Protein AF-0000000083411842 (afdb_homodimer)

Solvent-accessible surface area (backbone atoms only — not comparable to full-atom values): 15240 Å² total; per-residue (Å²): 131,75,73,74,66,63,64,60,62,64,45,73,63,44,61,71,57,55,54,55,43,43,50,37,46,44,73,66,33,52,61,56,46,26,47,78,61,31,55,51,34,45,40,18,48,71,42,75,39,87,46,86,63,84,83,44,68,36,88,94,26,63,58,61,49,27,32,52,41,52,58,55,24,71,72,24,78,58,62,68,55,11,53,51,47,37,56,56,51,31,55,74,63,71,43,54,66,68,57,36,74,74,35,32,58,48,50,72,39,91,84,40,52,69,69,39,42,54,48,49,51,52,52,53,48,22,51,50,52,25,53,51,55,72,67,56,129,130,76,75,73,63,63,63,59,62,64,46,72,63,42,60,71,55,54,53,54,42,44,50,37,46,43,72,65,32,54,62,59,45,26,47,76,61,31,57,51,35,45,37,18,48,70,42,75,39,85,45,86,64,84,83,43,68,35,88,93,26,63,58,59,51,27,32,50,41,52,58,54,24,70,72,25,79,58,63,69,55,11,52,52,48,37,54,56,49,30,55,74,64,72,44,54,66,69,58,37,74,74,36,33,57,48,52,72,40,91,83,39,52,70,71,39,43,53,48,50,49,52,52,54,47,23,52,50,51,25,52,51,56,74,67,58,130

Organism: NCBI:txid2530390

Secondary structure (DSSP, 8-state):
--SSSSTTTGGGGS-SS-HHHHHHHHHHHBTTTB----HHHHHHHHTT---SSPP-BPTT-HHHHHHHHHHHHTTSSSHHHHHHHHHHHHHHHT--HHHHHHHTTGGGSTT--HHHHHHHHHHHHHHHHHHHHHH--/--SSSSHHHHHTTS-SS-HHHHHHHHHHHBTTTB----HHHHHHHHTT---SSPP-BPTT-HHHHHHHHHHHHTTSSSHHHHHHHHHHHHHHHT--HHHHHHHTTGGGSTT--HHHHHHHHHHHHHHHHHHHHHH--

pLDDT: mean 91.24, std 16.96, range [26.48, 98.88]

Structure (mmCIF, N/CA/C/O backbone):
data_AF-0000000083411842-model_v1
#
loop_
_entity.id
_entity.type
_entity.pdbx_description
1 polymer 'Uncharacterized protein'
#
loop_
_atom_site.group_PDB
_atom_site.id
_atom_site.type_symbol
_atom_site.label_atom_id
_atom_site.label_alt_id
_atom_site.label_comp_id
_atom_site.label_asym_id
_atom_site.label_entity_id
_atom_site.label_seq_id
_atom_site.pdbx_PDB_ins_code
_atom_site.Cartn_x
_atom_site.Cartn_y
_atom_site.Cartn_z
_atom_site.occupancy
_atom_site.B_iso_or_equiv
_atom_site.auth_seq_id
_atom_site.auth_comp_id
_atom_site.auth_asym_id
_atom_site.auth_atom_id
_atom_site.pdbx_PDB_model_num
ATOM 1 N N . MET A 1 1 ? -26.109 -5.078 -24.609 1 27 1 MET A N 1
ATOM 2 C CA . MET A 1 1 ? -24.656 -5.188 -24.734 1 27 1 MET A CA 1
ATOM 3 C C . MET A 1 1 ? -23.953 -3.996 -24.094 1 27 1 MET A C 1
ATOM 5 O O . MET A 1 1 ? -22.719 -3.918 -24.094 1 27 1 MET A O 1
ATOM 9 N N . SER A 1 2 ? -24.625 -2.82 -24.047 1 31.17 2 SER A N 1
ATOM 10 C CA . SER A 1 2 ? -24.219 -1.496 -23.578 1 31.17 2 SER A CA 1
ATOM 11 C C . SER A 1 2 ? -24 -1.482 -22.062 1 31.17 2 SER A C 1
ATOM 13 O O . SER A 1 2 ? -23.578 -0.469 -21.5 1 31.17 2 SER A O 1
ATOM 15 N N . ASP A 1 3 ? -24.75 -2.232 -21.344 1 32.16 3 ASP A N 1
ATOM 16 C CA . ASP A 1 3 ? -24.797 -2.133 -19.891 1 32.16 3 ASP A CA 1
ATOM 17 C C . ASP A 1 3 ? -23.5 -2.615 -19.25 1 32.16 3 ASP A C 1
ATOM 19 O O . ASP A 1 3 ? -23.344 -2.543 -18.031 1 32.16 3 ASP A O 1
ATOM 23 N N . GLY A 1 4 ? -22.719 -3.594 -19.812 1 31.47 4 GLY A N 1
ATOM 24 C CA . GLY A 1 4 ? -21.516 -4.195 -19.25 1 31.47 4 GLY A CA 1
ATOM 25 C C . GLY A 1 4 ? -20.359 -3.213 -19.094 1 31.47 4 GLY A C 1
ATOM 26 O O . GLY A 1 4 ? -19.297 -3.574 -18.609 1 31.47 4 GLY A O 1
ATOM 27 N N . ILE A 1 5 ? -20.156 -2.188 -19.922 1 35.28 5 ILE A N 1
ATOM 28 C CA . ILE A 1 5 ? -19.078 -1.217 -20.062 1 35.28 5 ILE A CA 1
ATOM 29 C C . ILE A 1 5 ? -19.125 -0.224 -18.891 1 35.28 5 ILE A C 1
ATOM 31 O O . ILE A 1 5 ? -18.125 0.441 -18.609 1 35.28 5 ILE A O 1
ATOM 35 N N . LEU A 1 6 ? -20.25 0.167 -18.516 1 35.56 6 LEU A N 1
ATOM 36 C CA . LEU A 1 6 ? -20.406 1.271 -17.578 1 35.56 6 LEU A CA 1
ATOM 37 C C . LEU A 1 6 ? -19.922 0.875 -16.188 1 35.56 6 LEU A C 1
ATOM 39 O O 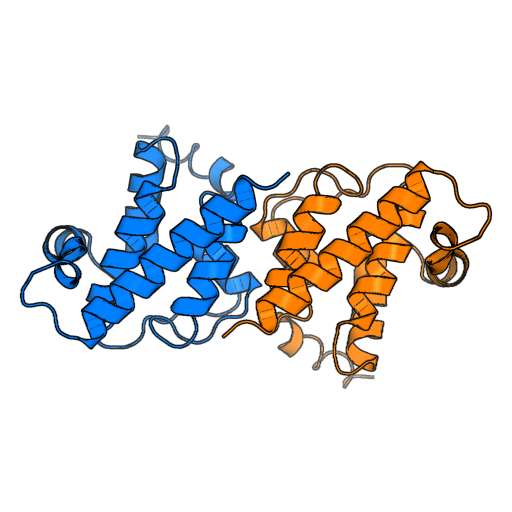. LEU A 1 6 ? -19.828 1.721 -15.297 1 35.56 6 LEU A O 1
ATOM 43 N N . PHE A 1 7 ? -20.125 -0.316 -15.734 1 37.94 7 PHE A N 1
ATOM 44 C CA . PHE A 1 7 ? -19.75 -0.743 -14.391 1 37.94 7 PHE A CA 1
ATOM 45 C C . PHE A 1 7 ? -18.234 -0.743 -14.227 1 37.94 7 PHE A C 1
ATOM 47 O O . PHE A 1 7 ? -17.719 -0.948 -13.125 1 37.94 7 PHE A O 1
ATOM 54 N N . LYS A 1 8 ? -17.453 -0.987 -15.227 1 43 8 LYS A N 1
ATOM 55 C CA . LYS A 1 8 ? -15.992 -1.041 -15.188 1 43 8 LYS A CA 1
ATOM 56 C C . LYS A 1 8 ? -15.406 0.283 -14.703 1 43 8 LYS A C 1
ATOM 58 O O . LYS A 1 8 ? -14.258 0.335 -14.258 1 43 8 LYS A O 1
ATOM 63 N N . ASP A 1 9 ? -16.094 1.372 -15.023 1 47.16 9 ASP A N 1
ATOM 64 C CA . ASP A 1 9 ? -15.562 2.721 -14.867 1 47.16 9 ASP A CA 1
ATOM 65 C C . ASP A 1 9 ? -15.539 3.139 -13.398 1 47.16 9 ASP A C 1
ATOM 67 O O . ASP A 1 9 ? -14.648 3.873 -12.969 1 47.16 9 ASP A O 1
ATOM 71 N N . THR A 1 10 ? -16.516 2.738 -12.711 1 46.5 10 THR A N 1
ATOM 72 C CA . THR A 1 10 ? -16.578 3.141 -11.312 1 46.5 10 THR A CA 1
ATOM 73 C C . THR A 1 10 ? -15.562 2.371 -10.484 1 46.5 10 THR A C 1
ATOM 75 O O . THR A 1 10 ? -15.227 2.777 -9.367 1 46.5 10 THR A O 1
ATOM 78 N N . SER A 1 11 ? -15.117 1.27 -11.141 1 55.84 11 SER A N 1
ATOM 79 C CA . SER A 1 11 ? -14.219 0.321 -10.492 1 55.84 11 SER A CA 1
ATOM 80 C C . SER A 1 11 ? -12.828 0.915 -10.32 1 55.84 11 SER A C 1
ATOM 82 O O . SER A 1 11 ? -12.109 0.564 -9.375 1 55.84 11 SER A O 1
ATOM 84 N N . ALA A 1 12 ? -12.57 1.893 -11.133 1 63.72 12 ALA A N 1
ATOM 85 C CA . ALA A 1 12 ? -11.227 2.457 -11.062 1 63.72 12 ALA A CA 1
ATOM 86 C C . ALA A 1 12 ? -11.023 3.244 -9.773 1 63.72 12 ALA A C 1
ATOM 88 O O . ALA A 1 12 ? -9.898 3.396 -9.305 1 63.72 12 ALA A O 1
ATOM 89 N N . TRP A 1 13 ? -12.117 3.504 -9.18 1 76.5 13 TRP A N 1
ATOM 90 C CA . TRP A 1 13 ? -12.055 4.406 -8.031 1 76.5 13 TRP A CA 1
ATOM 91 C C . TRP A 1 13 ? -11.945 3.621 -6.727 1 76.5 13 TRP A C 1
ATOM 93 O O . TRP A 1 13 ? -11.492 4.152 -5.711 1 76.5 13 TRP A O 1
ATOM 103 N N . MET A 1 14 ? -12.281 2.4 -6.863 1 88.69 14 MET A N 1
ATOM 104 C CA . MET A 1 14 ? -12.258 1.592 -5.648 1 88.69 14 MET A CA 1
ATOM 105 C C . MET A 1 14 ? -11.227 0.474 -5.758 1 88.69 14 MET A C 1
ATOM 107 O O . MET A 1 14 ? -10.938 0 -6.859 1 88.69 14 MET A O 1
ATOM 111 N N . ASP A 1 15 ? -10.719 0.243 -4.688 1 95.75 15 ASP A N 1
ATOM 112 C CA . ASP A 1 15 ? -9.805 -0.898 -4.648 1 95.75 15 ASP A CA 1
ATOM 113 C C . ASP A 1 15 ? -10.57 -2.197 -4.391 1 95.75 15 ASP A C 1
ATOM 115 O O . ASP A 1 15 ? -11.5 -2.227 -3.588 1 95.75 15 ASP A O 1
ATOM 119 N N . THR A 1 16 ? -10.141 -3.207 -5.086 1 97.06 16 THR A N 1
ATOM 120 C CA . THR A 1 16 ? -10.703 -4.535 -4.855 1 97.06 16 THR A CA 1
ATOM 121 C C . THR A 1 16 ? -9.922 -5.27 -3.771 1 97.06 16 THR A C 1
ATOM 123 O O . THR A 1 16 ? -10.516 -5.977 -2.947 1 97.06 16 THR A O 1
ATOM 126 N N . VAL A 1 17 ? -8.656 -5.094 -3.779 1 98.06 17 VAL A N 1
ATOM 127 C CA . VAL A 1 17 ? -7.766 -5.73 -2.811 1 98.06 17 VAL A CA 1
ATOM 128 C C . VAL A 1 17 ? -7.262 -4.691 -1.814 1 98.06 17 VAL A C 1
ATOM 130 O O . VAL A 1 17 ? -6.703 -3.664 -2.209 1 98.06 17 VAL A O 1
ATOM 133 N N . ASP A 1 18 ? -7.48 -4.969 -0.601 1 95.88 18 ASP A N 1
ATOM 134 C CA . ASP A 1 18 ? -7.156 -3.934 0.377 1 95.88 18 ASP A CA 1
ATOM 135 C C . ASP A 1 18 ? -5.645 -3.785 0.538 1 95.88 18 ASP A C 1
ATOM 137 O O . ASP A 1 18 ? -4.879 -4.645 0.095 1 95.88 18 ASP A O 1
ATOM 141 N N . LEU A 1 19 ? -5.25 -2.771 1.14 1 97.31 19 LEU A N 1
ATOM 142 C CA . LEU A 1 19 ? -3.859 -2.336 1.171 1 97.31 19 LEU A CA 1
ATOM 143 C C . LEU A 1 19 ? -3.012 -3.285 2.01 1 97.31 19 LEU A C 1
ATOM 145 O O . LEU A 1 19 ? -1.862 -3.568 1.663 1 97.31 19 LEU A O 1
ATOM 149 N N . ALA A 1 20 ? -3.564 -3.777 3.141 1 97.75 20 ALA A N 1
ATOM 150 C CA . ALA A 1 20 ? -2.812 -4.711 3.977 1 97.75 20 ALA A CA 1
ATOM 151 C C . ALA A 1 20 ? -2.473 -5.984 3.207 1 97.75 20 ALA A C 1
ATOM 153 O O . ALA A 1 20 ? -1.339 -6.465 3.26 1 97.75 20 ALA A O 1
ATOM 154 N N . LEU A 1 21 ? -3.486 -6.5 2.537 1 98.5 21 LEU A N 1
ATOM 155 C CA . LEU A 1 21 ? -3.248 -7.703 1.749 1 98.5 21 LEU A CA 1
ATOM 156 C C . LEU A 1 21 ? -2.213 -7.445 0.66 1 98.5 21 LEU A C 1
ATOM 158 O O . LEU A 1 21 ? -1.325 -8.266 0.431 1 98.5 21 LEU A O 1
ATOM 162 N N . CYS A 1 22 ? -2.309 -6.297 -0.042 1 98.69 22 CYS A N 1
ATOM 163 C CA . CYS A 1 22 ? -1.312 -5.934 -1.043 1 98.69 22 CYS A CA 1
ATOM 164 C C . CYS A 1 22 ? 0.087 -5.918 -0.439 1 98.69 22 CYS A C 1
ATOM 166 O O . CYS A 1 22 ? 1.04 -6.398 -1.057 1 98.69 22 CYS A O 1
ATOM 168 N N . LEU A 1 23 ? 0.222 -5.395 0.724 1 98.44 23 LEU A N 1
ATOM 169 C CA . LEU A 1 23 ? 1.517 -5.297 1.39 1 98.44 23 LEU A CA 1
ATOM 170 C C . LEU A 1 23 ? 2.113 -6.68 1.621 1 98.44 23 LEU A C 1
ATOM 172 O O . LEU A 1 23 ? 3.273 -6.926 1.28 1 98.44 23 LEU A O 1
ATOM 176 N N . PHE A 1 24 ? 1.336 -7.551 2.117 1 98.44 24 PHE A N 1
ATOM 177 C CA . PHE A 1 24 ? 1.892 -8.844 2.504 1 98.44 24 PHE A CA 1
ATOM 178 C C . PHE A 1 24 ? 2.107 -9.727 1.282 1 98.44 24 PHE A C 1
ATOM 180 O O . PHE A 1 24 ? 3.033 -10.539 1.256 1 98.44 24 PHE A O 1
ATOM 187 N N . ILE A 1 25 ? 1.259 -9.602 0.239 1 98.81 25 ILE A N 1
ATOM 188 C CA . ILE A 1 25 ? 1.509 -10.328 -1.002 1 98.81 25 ILE A CA 1
ATOM 189 C C . ILE A 1 25 ? 2.752 -9.758 -1.688 1 98.81 25 ILE A C 1
ATOM 191 O O . ILE A 1 25 ? 3.52 -10.508 -2.301 1 98.81 25 ILE A O 1
ATOM 195 N N . TYR A 1 26 ? 2.924 -8.438 -1.579 1 98.5 26 TYR A N 1
ATOM 196 C CA . TYR A 1 26 ? 4.117 -7.773 -2.094 1 98.5 26 TYR A CA 1
ATOM 197 C C . TYR A 1 26 ? 5.379 -8.391 -1.51 1 98.5 26 TYR A C 1
ATOM 199 O O . TYR A 1 26 ? 6.348 -8.641 -2.232 1 98.5 26 TYR A O 1
ATOM 207 N N . GLU A 1 27 ? 5.395 -8.703 -0.281 1 97.5 27 GLU A N 1
ATOM 208 C CA . GLU A 1 27 ? 6.555 -9.258 0.417 1 97.5 27 GLU A CA 1
ATOM 209 C C . GLU A 1 27 ? 6.891 -10.656 -0.096 1 97.5 27 GLU A C 1
ATOM 211 O O . GLU A 1 27 ? 8.055 -11.055 -0.117 1 97.5 27 GLU A O 1
ATOM 216 N N . VAL A 1 28 ? 5.863 -11.328 -0.525 1 98.44 28 VAL A N 1
ATOM 217 C CA . VAL A 1 28 ? 6.062 -12.703 -0.962 1 98.44 28 VAL A CA 1
ATOM 218 C C . VAL A 1 28 ? 6.406 -12.727 -2.449 1 98.44 28 VAL A C 1
ATOM 220 O O . VAL A 1 28 ? 7.297 -13.469 -2.875 1 98.44 28 VAL A O 1
ATOM 223 N N . CYS A 1 29 ? 5.77 -11.914 -3.236 1 98.69 29 CYS A N 1
ATOM 224 C CA . CYS A 1 29 ? 5.711 -12.172 -4.672 1 98.69 29 CYS A CA 1
ATOM 225 C C . CYS A 1 29 ? 6.617 -11.211 -5.43 1 98.69 29 CYS A C 1
ATOM 227 O O . CYS A 1 29 ? 6.984 -11.469 -6.578 1 98.69 29 CYS A O 1
ATOM 229 N N . ASN A 1 30 ? 6.898 -9.984 -4.875 1 97.69 30 ASN A N 1
ATOM 230 C CA . ASN A 1 30 ? 7.727 -9.008 -5.578 1 97.69 30 ASN A CA 1
ATOM 231 C C . ASN A 1 30 ? 9.156 -9.508 -5.758 1 97.69 30 ASN A C 1
ATOM 233 O O . ASN A 1 30 ? 9.773 -9.984 -4.805 1 97.69 30 ASN A O 1
ATOM 237 N N . ASP A 1 31 ? 9.656 -9.438 -7.004 1 96.5 31 ASP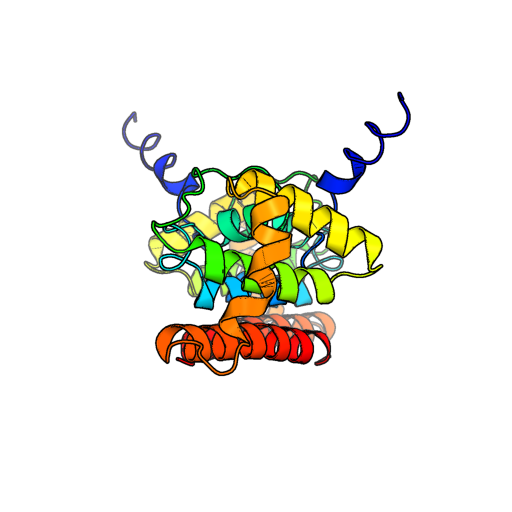 A N 1
ATOM 238 C CA . ASP A 1 31 ? 10.992 -9.883 -7.398 1 96.5 31 ASP A CA 1
ATOM 239 C C . ASP A 1 31 ? 11.102 -11.406 -7.34 1 96.5 31 ASP A C 1
ATOM 241 O O . ASP A 1 31 ? 12.203 -11.953 -7.285 1 96.5 31 ASP A O 1
ATOM 245 N N . CYS A 1 32 ? 10.016 -12.219 -7.195 1 98.06 32 CYS A N 1
ATOM 246 C CA . CYS A 1 32 ? 9.977 -13.672 -7.215 1 98.06 32 CYS A CA 1
ATOM 247 C C . CYS A 1 32 ? 9.039 -14.18 -8.305 1 98.06 32 CYS A C 1
ATOM 249 O O . CYS A 1 32 ? 9.477 -14.492 -9.414 1 98.06 32 CYS A O 1
ATOM 251 N N . GLN A 1 33 ? 7.762 -14.031 -8.102 1 98.69 33 GLN A N 1
ATOM 252 C CA . GLN A 1 33 ? 6.809 -14.398 -9.141 1 98.69 33 GLN A CA 1
ATOM 253 C C . GLN A 1 33 ? 6.695 -13.305 -10.195 1 98.69 33 GLN A C 1
ATOM 255 O O . GLN A 1 33 ? 6.449 -13.594 -11.367 1 98.69 33 GLN A O 1
ATOM 260 N N . PHE A 1 34 ? 6.918 -12.117 -9.758 1 98.56 34 PHE A N 1
ATOM 261 C CA . PHE A 1 34 ? 6.902 -10.953 -10.633 1 98.56 34 PHE A CA 1
ATOM 262 C C . PHE A 1 34 ? 8.258 -10.266 -10.648 1 98.56 34 PHE A C 1
ATOM 264 O O . PHE A 1 34 ? 9.039 -10.398 -9.703 1 98.56 34 PHE A O 1
ATOM 271 N N . GLY A 1 35 ? 8.547 -9.594 -11.789 1 97.44 35 GLY A N 1
ATOM 272 C CA . GLY A 1 35 ? 9.68 -8.68 -11.734 1 97.44 35 GLY A CA 1
ATOM 273 C C . GLY A 1 35 ? 9.539 -7.621 -10.664 1 97.44 35 GLY A C 1
ATOM 274 O O . GLY A 1 35 ? 8.461 -7.457 -10.078 1 97.44 35 GLY A O 1
ATOM 275 N N . HIS A 1 36 ? 10.617 -6.953 -10.422 1 95.5 36 HIS A N 1
ATOM 276 C CA . HIS A 1 36 ? 10.602 -5.938 -9.367 1 95.5 36 HIS A CA 1
ATOM 277 C C . HIS A 1 36 ? 9.656 -4.797 -9.727 1 95.5 36 HIS A C 1
ATOM 279 O O . HIS A 1 36 ? 9.742 -4.223 -10.812 1 95.5 36 HIS A O 1
ATOM 285 N N . LEU A 1 37 ? 8.766 -4.453 -8.852 1 96.38 37 LEU A N 1
ATOM 286 C CA . LEU A 1 37 ? 7.879 -3.299 -8.898 1 96.38 37 LEU A CA 1
ATOM 287 C C . LEU A 1 37 ? 8.023 -2.447 -7.641 1 96.38 37 LEU A C 1
ATOM 289 O O . LEU A 1 37 ? 8.297 -2.973 -6.562 1 96.38 37 LEU A O 1
ATOM 293 N N . SER A 1 38 ? 7.859 -1.187 -7.789 1 96.31 38 SER A N 1
ATOM 294 C CA . SER A 1 38 ? 7.68 -0.374 -6.59 1 96.31 38 SER A CA 1
ATOM 295 C C . SER A 1 38 ? 6.414 -0.771 -5.836 1 96.31 38 SER A C 1
ATOM 297 O O . SER A 1 38 ? 5.504 -1.373 -6.414 1 96.31 38 SER A O 1
ATOM 299 N N . GLY A 1 39 ? 6.348 -0.455 -4.566 1 97.31 39 GLY A N 1
ATOM 300 C CA . GLY A 1 39 ? 5.152 -0.728 -3.781 1 97.31 39 GLY A CA 1
ATOM 301 C C . GLY A 1 39 ? 3.891 -0.155 -4.398 1 97.31 39 GLY A C 1
ATOM 302 O O . GLY A 1 39 ? 2.869 -0.838 -4.484 1 97.31 39 GLY A O 1
ATOM 303 N N . SER A 1 40 ? 3.992 1.09 -4.883 1 97.38 40 SER A N 1
ATOM 304 C CA . SER A 1 40 ? 2.844 1.753 -5.492 1 97.38 40 SER A CA 1
ATOM 305 C C . SER A 1 40 ? 2.396 1.033 -6.758 1 97.38 40 SER A C 1
ATOM 307 O O . SER A 1 40 ? 1.2 0.81 -6.961 1 97.38 40 SER A O 1
ATOM 309 N N . ASP A 1 41 ? 3.34 0.634 -7.59 1 96.81 41 ASP A N 1
ATOM 310 C CA . ASP A 1 41 ? 2.998 -0.091 -8.805 1 96.81 41 ASP A CA 1
ATOM 311 C C . ASP A 1 41 ? 2.377 -1.448 -8.484 1 96.81 41 ASP A C 1
ATOM 313 O O . ASP A 1 41 ? 1.461 -1.897 -9.18 1 96.81 41 ASP A O 1
ATOM 317 N N . PHE A 1 42 ? 2.92 -2.047 -7.457 1 98.12 42 PHE A N 1
ATOM 318 C CA . PHE A 1 42 ? 2.385 -3.359 -7.113 1 98.12 42 PHE A CA 1
ATOM 319 C C . PHE A 1 42 ? 0.942 -3.246 -6.637 1 98.12 42 PHE A C 1
ATOM 321 O O . PHE A 1 42 ? 0.098 -4.07 -6.996 1 98.12 42 PHE A O 1
ATOM 328 N N . VAL A 1 43 ? 0.706 -2.248 -5.789 1 98.38 43 VAL A N 1
ATOM 329 C CA . VAL A 1 43 ? -0.653 -2.035 -5.301 1 98.38 43 VAL A CA 1
ATOM 330 C C . VAL A 1 43 ? -1.579 -1.715 -6.473 1 98.38 43 VAL A C 1
ATOM 332 O O . VAL A 1 43 ? -2.705 -2.213 -6.535 1 98.38 43 VAL A O 1
ATOM 335 N N . ASN A 1 44 ? -1.133 -0.86 -7.367 1 96.88 44 ASN A N 1
ATOM 336 C CA . ASN A 1 44 ? -1.903 -0.585 -8.578 1 96.88 44 ASN A CA 1
ATOM 337 C C . ASN A 1 44 ? -2.15 -1.855 -9.383 1 96.88 44 ASN A C 1
ATOM 339 O O . ASN A 1 44 ? -3.27 -2.1 -9.836 1 96.88 44 ASN A O 1
ATOM 343 N N . PHE A 1 45 ? -1.13 -2.676 -9.531 1 97.75 45 PHE A N 1
ATOM 344 C CA . PHE A 1 45 ? -1.21 -3.941 -10.25 1 97.75 45 PHE A CA 1
ATOM 345 C C . PHE A 1 45 ? -2.246 -4.859 -9.617 1 97.75 45 PHE A C 1
ATOM 347 O O . PHE A 1 45 ? -3.115 -5.395 -10.312 1 97.75 45 PHE A O 1
ATOM 354 N N . MET A 1 46 ? -2.176 -4.98 -8.297 1 98.38 46 MET A N 1
ATOM 355 C CA . MET A 1 46 ? -3.098 -5.84 -7.562 1 98.38 46 MET A CA 1
ATOM 356 C C . MET A 1 46 ? -4.535 -5.348 -7.707 1 98.38 46 MET A C 1
ATOM 358 O O . MET A 1 46 ? -5.477 -6.137 -7.609 1 98.38 46 MET A O 1
ATOM 362 N N . ASN A 1 47 ? -4.637 -4.074 -7.992 1 97.81 47 ASN A N 1
ATOM 363 C CA . ASN A 1 47 ? -5.977 -3.504 -8.078 1 97.81 47 ASN A CA 1
ATOM 364 C C . ASN A 1 47 ? -6.348 -3.164 -9.523 1 97.81 47 ASN A C 1
ATOM 366 O O . ASN A 1 47 ? -7.223 -2.332 -9.758 1 97.81 47 ASN A O 1
ATOM 370 N N . LEU A 1 48 ? -5.621 -3.729 -10.398 1 96.75 48 LEU A N 1
ATOM 371 C CA . LEU A 1 48 ? -5.926 -3.689 -11.82 1 96.75 48 LEU A CA 1
ATOM 372 C C . LEU A 1 48 ? -5.914 -2.256 -12.344 1 96.75 48 LEU A C 1
ATOM 374 O O . LEU A 1 48 ? -6.742 -1.887 -13.18 1 96.75 48 LEU A O 1
ATOM 378 N N . LYS A 1 49 ? -5.07 -1.475 -11.773 1 94.94 49 LYS A N 1
ATOM 379 C CA . LYS A 1 49 ? -4.867 -0.091 -12.203 1 94.94 49 LYS A CA 1
ATOM 380 C C . LYS A 1 49 ? -3.568 0.059 -12.984 1 94.94 49 LYS A C 1
ATOM 382 O O . LYS A 1 49 ? -2.717 -0.833 -12.969 1 94.94 49 LYS A O 1
ATOM 387 N N . PRO A 1 50 ? -3.447 1.144 -13.711 1 93.19 50 PRO A N 1
ATOM 388 C CA . PRO A 1 50 ? -2.215 1.332 -14.477 1 93.19 50 PRO A CA 1
ATOM 389 C C . PRO A 1 50 ? -0.974 1.423 -13.594 1 93.19 50 PRO A C 1
ATOM 391 O O . PRO A 1 50 ? -1.03 1.997 -12.5 1 93.19 50 PRO A O 1
ATOM 394 N N . THR A 1 51 ? 0.039 0.793 -14.07 1 94.12 51 THR A N 1
ATOM 395 C CA . THR A 1 51 ? 1.339 0.862 -13.414 1 94.12 51 THR A CA 1
ATOM 396 C C . THR A 1 51 ? 2.316 1.697 -14.234 1 94.12 51 THR A C 1
ATOM 398 O O . THR A 1 51 ? 2.156 1.834 -15.453 1 94.12 51 THR A O 1
ATOM 401 N N . VAL A 1 52 ? 3.217 2.279 -13.555 1 90 52 VAL A N 1
ATOM 402 C CA . VAL A 1 52 ? 4.27 3.025 -14.242 1 90 52 VAL A CA 1
ATOM 403 C C . VAL A 1 52 ? 5.199 2.057 -14.969 1 90 52 VAL A C 1
ATOM 405 O O . VAL A 1 52 ? 5.484 2.229 -16.156 1 90 52 VAL A O 1
ATOM 408 N N . GLN A 1 53 ? 5.664 1.094 -14.273 1 89.94 53 GLN A N 1
ATOM 409 C CA . GLN A 1 53 ? 6.496 0.054 -14.867 1 89.94 53 GLN A CA 1
ATOM 410 C C . GLN A 1 53 ? 5.648 -1.107 -15.375 1 89.94 53 GLN A C 1
ATOM 412 O O . GLN A 1 53 ? 4.672 -1.497 -14.734 1 89.94 53 GLN A O 1
ATOM 417 N N . PRO A 1 54 ? 6.074 -1.598 -16.516 1 92.06 54 PRO A N 1
ATOM 418 C CA . PRO A 1 54 ? 5.379 -2.807 -16.953 1 92.06 54 PRO A CA 1
ATOM 419 C C . PRO A 1 54 ? 5.566 -3.982 -16 1 92.06 54 PRO A C 1
ATOM 421 O O . PRO A 1 54 ? 6.652 -4.16 -15.445 1 92.06 54 PRO A O 1
ATOM 424 N N . VAL A 1 55 ? 4.551 -4.715 -15.891 1 95.75 55 VAL A N 1
ATOM 425 C CA . VAL A 1 55 ? 4.613 -5.883 -15.016 1 95.75 55 VAL A CA 1
ATOM 426 C C . VAL A 1 55 ? 5.098 -7.094 -15.805 1 95.75 55 VAL A C 1
ATOM 428 O O . VAL A 1 55 ? 4.598 -7.371 -16.906 1 95.75 55 VAL A O 1
ATOM 431 N N . THR A 1 56 ? 6.09 -7.715 -15.312 1 97.31 56 THR A N 1
ATOM 432 C CA . THR A 1 56 ? 6.613 -8.922 -15.938 1 97.31 56 THR A CA 1
ATOM 433 C C . THR A 1 56 ? 6.387 -10.133 -15.031 1 97.31 56 THR A C 1
ATOM 435 O O . THR A 1 56 ? 6.703 -10.102 -13.844 1 97.31 56 THR A O 1
ATOM 438 N N . VAL A 1 57 ? 5.816 -11.148 -15.609 1 98.19 57 VAL A N 1
ATOM 439 C CA . VAL A 1 57 ? 5.707 -12.438 -14.938 1 98.19 57 VAL A CA 1
ATOM 440 C C . VAL A 1 57 ? 6.984 -13.25 -15.148 1 98.19 57 VAL A C 1
ATOM 442 O O . VAL A 1 57 ? 7.43 -13.43 -16.281 1 98.19 57 VAL A O 1
ATOM 445 N N . ARG A 1 58 ? 7.57 -13.68 -14.102 1 98.25 58 ARG A N 1
ATOM 446 C CA . ARG A 1 58 ? 8.82 -14.43 -14.227 1 98.25 58 ARG A CA 1
ATOM 447 C C . ARG A 1 58 ? 8.57 -15.812 -14.82 1 98.25 58 ARG A C 1
ATOM 449 O O . ARG A 1 58 ? 7.5 -16.391 -14.633 1 98.25 58 ARG A O 1
ATOM 456 N N . PRO A 1 59 ? 9.609 -16.328 -15.531 1 97.38 59 PRO A N 1
ATOM 457 C CA . PRO A 1 59 ? 9.445 -17.656 -16.156 1 97.38 59 PRO A CA 1
ATOM 458 C C . PRO A 1 59 ? 9.125 -18.75 -15.133 1 97.38 59 PRO A C 1
ATOM 460 O O . PRO A 1 59 ? 9.672 -18.75 -14.031 1 97.38 59 PRO A O 1
ATOM 463 N N . LYS A 1 60 ? 8.156 -19.641 -15.516 1 96.56 60 LYS A N 1
ATOM 464 C CA . LYS A 1 60 ? 7.816 -20.844 -14.766 1 96.56 60 LYS A CA 1
ATOM 465 C C . LYS A 1 60 ? 7.102 -20.516 -13.461 1 96.56 60 LYS A C 1
ATOM 467 O O . LYS A 1 60 ? 7.156 -21.281 -12.5 1 96.56 60 LYS A O 1
ATOM 472 N N . GLU A 1 61 ? 6.508 -19.344 -13.438 1 98.31 61 GLU A N 1
ATOM 473 C CA . GLU A 1 61 ? 5.867 -18.938 -12.195 1 98.31 61 GLU A CA 1
ATOM 474 C C . GLU A 1 61 ? 4.348 -18.953 -12.32 1 98.31 61 GLU A C 1
ATOM 476 O O . GLU A 1 61 ? 3.635 -18.578 -11.391 1 98.31 61 GLU A O 1
ATOM 481 N N . ASN A 1 62 ? 3.832 -19.391 -13.406 1 98.12 62 ASN A N 1
ATOM 482 C CA . ASN A 1 62 ? 2.395 -19.375 -13.656 1 98.12 62 ASN A CA 1
ATOM 483 C C . ASN A 1 62 ? 1.626 -20.156 -12.602 1 98.12 62 ASN A C 1
ATOM 485 O O . ASN A 1 62 ? 0.589 -19.703 -12.117 1 98.12 62 ASN A O 1
ATOM 489 N N . LEU A 1 63 ? 2.15 -21.281 -12.258 1 98 63 LEU A N 1
ATOM 490 C CA . LEU A 1 63 ? 1.487 -22.141 -11.289 1 98 63 LEU A CA 1
ATOM 491 C C . LEU A 1 63 ? 1.317 -21.438 -9.953 1 98 63 LEU A C 1
ATOM 493 O O . LEU A 1 63 ? 0.229 -21.453 -9.367 1 98 63 LEU A O 1
ATOM 497 N N . ARG A 1 64 ? 2.352 -20.844 -9.484 1 98.56 64 ARG A N 1
ATOM 498 C CA . ARG A 1 64 ? 2.324 -20.156 -8.195 1 98.56 64 ARG A CA 1
ATOM 499 C C . ARG A 1 64 ? 1.43 -18.922 -8.258 1 98.56 64 ARG A C 1
ATOM 501 O O . ARG A 1 64 ? 0.68 -18.641 -7.32 1 98.56 64 ARG A O 1
ATOM 508 N N . ILE A 1 65 ? 1.472 -18.266 -9.359 1 98.81 65 ILE A N 1
ATOM 509 C CA . ILE A 1 65 ? 0.607 -17.109 -9.539 1 98.81 65 ILE A CA 1
ATOM 510 C C . ILE A 1 65 ? -0.856 -17.547 -9.508 1 98.81 65 ILE A C 1
ATOM 512 O O . ILE A 1 65 ? -1.704 -16.844 -8.938 1 98.81 65 ILE A O 1
ATOM 516 N N . CYS A 1 66 ? -1.131 -18.703 -10.047 1 98.75 66 CYS A N 1
ATOM 517 C CA . CYS A 1 66 ? -2.496 -19.203 -10.008 1 98.75 66 CYS A CA 1
ATOM 518 C C . CYS A 1 66 ? -2.973 -19.391 -8.578 1 98.75 66 CYS A C 1
ATOM 520 O O . CYS A 1 66 ? -4.094 -19.016 -8.234 1 98.75 66 CYS A O 1
ATOM 522 N N . TYR A 1 67 ? -2.137 -19.922 -7.773 1 98.81 67 TYR A N 1
ATOM 523 C CA . TYR A 1 67 ? -2.541 -20.125 -6.387 1 98.81 67 TYR A CA 1
ATOM 524 C C . TYR A 1 67 ? -2.723 -18.781 -5.672 1 98.81 67 TYR A C 1
ATOM 526 O O . TYR A 1 67 ? -3.666 -18.609 -4.898 1 98.81 67 TYR A O 1
ATOM 534 N N . MET A 1 68 ? -1.781 -17.891 -5.871 1 98.88 68 MET A N 1
ATOM 535 C CA . MET A 1 68 ? -1.909 -16.562 -5.285 1 98.88 68 MET A CA 1
ATOM 536 C C . MET A 1 68 ? -3.225 -15.914 -5.691 1 98.88 68 MET A C 1
ATOM 538 O O . MET A 1 68 ? -3.932 -15.352 -4.855 1 98.88 68 MET A O 1
ATOM 542 N N . VAL A 1 69 ? -3.57 -15.992 -6.949 1 98.88 69 VAL A N 1
ATOM 543 C CA . VAL A 1 69 ? -4.797 -15.406 -7.484 1 98.88 69 VAL A CA 1
ATOM 544 C C . VAL A 1 69 ? -6.012 -16.062 -6.832 1 98.88 69 VAL A C 1
ATOM 546 O O . VAL A 1 69 ? -6.941 -15.383 -6.402 1 98.88 69 VAL A O 1
ATOM 549 N N . LEU A 1 70 ? -5.973 -17.391 -6.766 1 98.81 70 LEU A N 1
ATOM 550 C CA . LEU A 1 70 ? -7.051 -18.109 -6.098 1 98.81 70 LEU A CA 1
ATOM 551 C C . LEU A 1 70 ? -7.223 -17.625 -4.664 1 98.81 70 LEU A C 1
ATOM 553 O O . LEU A 1 70 ? -8.328 -17.281 -4.246 1 98.81 70 LEU A O 1
ATOM 557 N N . SER A 1 71 ? -6.176 -17.594 -3.959 1 98.75 71 SER A N 1
ATOM 558 C CA . SER A 1 71 ? -6.203 -17.266 -2.537 1 98.75 71 SER A CA 1
ATOM 559 C C . SER A 1 71 ? -6.68 -15.828 -2.312 1 98.75 71 SER A C 1
ATOM 561 O O . SER A 1 71 ? -7.52 -15.578 -1.446 1 98.75 71 SER A O 1
ATOM 563 N N . VAL A 1 72 ? -6.16 -14.875 -3.055 1 98.81 72 VAL A N 1
ATOM 564 C CA . VAL A 1 72 ? -6.547 -13.477 -2.926 1 98.81 72 VAL A CA 1
ATOM 565 C C . VAL A 1 72 ? -8.016 -13.305 -3.312 1 98.81 72 VAL A C 1
ATOM 567 O O . VAL A 1 72 ? -8.766 -12.602 -2.631 1 98.81 72 VAL A O 1
ATOM 570 N N . SER A 1 73 ? -8.422 -13.938 -4.418 1 98.62 73 SER A N 1
ATOM 571 C CA . SER A 1 73 ? -9.789 -13.805 -4.891 1 98.62 73 SER A CA 1
ATOM 572 C C . SER A 1 73 ? -10.789 -14.234 -3.822 1 98.62 73 SER A C 1
ATOM 574 O O . SER A 1 73 ? -11.891 -13.68 -3.732 1 98.62 73 SER A O 1
ATOM 576 N N . GLN A 1 74 ? -10.414 -15.156 -3.016 1 98.31 74 GLN A N 1
ATOM 577 C CA . GLN A 1 74 ? -11.305 -15.695 -1.99 1 98.31 74 GLN A CA 1
ATOM 578 C C . GLN A 1 74 ? -11.461 -14.719 -0.829 1 98.31 74 GLN A C 1
ATOM 580 O O . GLN A 1 74 ? -12.375 -14.867 -0.012 1 98.31 74 GLN A O 1
ATOM 585 N N . THR A 1 75 ? -10.578 -13.75 -0.717 1 98.19 75 THR A N 1
ATOM 586 C CA . THR A 1 75 ? -10.68 -12.758 0.35 1 98.19 75 THR A CA 1
ATOM 587 C C . THR A 1 75 ? -11.586 -11.609 -0.065 1 98.19 75 THR A C 1
ATOM 589 O O . THR A 1 75 ? -12 -10.797 0.771 1 98.19 75 THR A O 1
ATOM 592 N N . VAL A 1 76 ? -11.891 -11.438 -1.308 1 97.31 76 VAL A N 1
ATOM 593 C CA . VAL A 1 76 ? -12.656 -10.328 -1.857 1 97.31 76 VAL A CA 1
ATOM 594 C C . VAL A 1 76 ? -14.156 -10.625 -1.753 1 97.31 76 VAL A C 1
ATOM 596 O O . VAL A 1 76 ? -14.602 -11.719 -2.115 1 97.31 76 VAL A O 1
ATOM 599 N N . LYS A 1 77 ? -14.836 -9.648 -1.17 1 95.31 77 LYS A N 1
ATOM 600 C CA . LYS A 1 77 ? -16.297 -9.766 -1.086 1 95.31 77 LYS A CA 1
ATOM 601 C C . LYS A 1 77 ? -16.984 -8.672 -1.903 1 95.31 77 LYS A C 1
ATOM 603 O O . LYS A 1 77 ? -16.5 -7.535 -1.948 1 95.31 77 LYS A O 1
ATOM 608 N N . PRO A 1 78 ? -18.156 -8.984 -2.482 1 96.38 78 PRO A N 1
ATOM 609 C CA . PRO A 1 78 ? -18.781 -10.312 -2.533 1 96.38 78 PRO A CA 1
ATOM 610 C C . PRO A 1 78 ? -18 -11.289 -3.412 1 96.38 78 PRO A C 1
ATOM 612 O O . PRO A 1 78 ? -17.125 -10.883 -4.18 1 96.38 78 PRO A O 1
ATOM 615 N N . ARG A 1 79 ? -18.266 -12.523 -3.379 1 96.44 79 ARG A N 1
ATOM 616 C CA . ARG A 1 79 ? -17.547 -13.602 -4.047 1 96.44 79 ARG A CA 1
ATOM 617 C C . ARG A 1 79 ? -17.453 -13.344 -5.551 1 96.44 79 ARG A C 1
ATOM 619 O O . ARG A 1 79 ? -16.422 -13.625 -6.168 1 96.44 79 ARG A O 1
ATOM 626 N N . GLU A 1 80 ? -18.469 -12.828 -6.145 1 96.75 80 GLU A N 1
ATOM 627 C CA . GLU A 1 80 ? -18.516 -12.555 -7.57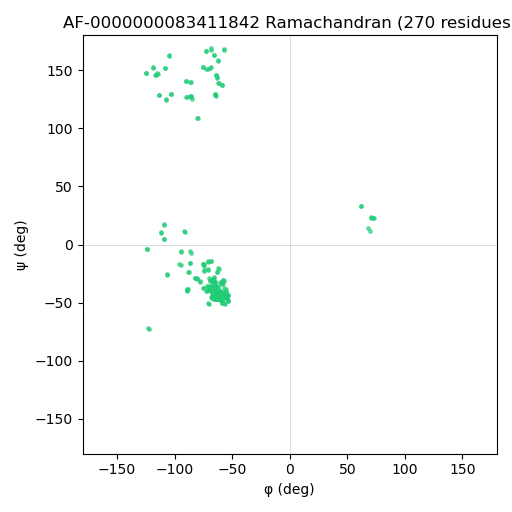8 1 96.75 80 GLU A CA 1
ATOM 628 C C . GLU A 1 80 ? -17.453 -11.523 -7.973 1 96.75 80 GLU A C 1
ATOM 630 O O . GLU A 1 80 ? -16.859 -11.625 -9.047 1 96.75 80 GLU A O 1
ATOM 635 N N . ARG A 1 81 ? -17.25 -10.602 -7.121 1 96.69 81 ARG A N 1
ATOM 636 C CA . ARG A 1 81 ? -16.234 -9.586 -7.371 1 96.69 81 ARG A CA 1
ATOM 637 C C . ARG A 1 81 ? -14.836 -10.203 -7.34 1 96.69 81 ARG A C 1
ATOM 639 O O . ARG A 1 81 ? -13.969 -9.82 -8.133 1 96.69 81 ARG A O 1
ATOM 646 N N . GLY A 1 82 ? -14.633 -11.109 -6.398 1 97.88 82 GLY A N 1
ATOM 647 C CA . GLY A 1 82 ? -13.375 -11.828 -6.336 1 97.88 82 GLY A CA 1
ATOM 648 C C . GLY A 1 82 ? -13.094 -12.641 -7.586 1 97.88 82 GLY A C 1
ATOM 649 O O . GLY A 1 82 ? -11.953 -12.672 -8.07 1 97.88 82 GLY A O 1
ATOM 650 N N . LYS A 1 83 ? -14.086 -13.234 -8.094 1 97.44 83 LYS A N 1
ATOM 651 C CA . LYS A 1 83 ? -13.945 -14.031 -9.305 1 97.44 83 LYS A CA 1
ATOM 652 C C . LYS A 1 83 ? -13.594 -13.156 -10.508 1 97.44 83 LYS A C 1
ATOM 654 O O . LYS A 1 83 ? -12.742 -13.523 -11.312 1 97.44 83 LYS A O 1
ATOM 659 N N . GLN A 1 84 ? -14.305 -12.094 -10.609 1 97.44 84 GLN A N 1
ATOM 660 C CA . GLN A 1 84 ? -14.023 -11.164 -11.703 1 97.44 84 GLN A CA 1
ATOM 661 C C . GLN A 1 84 ? -12.609 -10.609 -11.602 1 97.44 84 GLN A C 1
ATOM 663 O O . GLN A 1 84 ? -11.906 -10.5 -12.609 1 97.44 84 GLN A O 1
ATOM 668 N N . TRP A 1 85 ? -12.273 -10.219 -10.414 1 98 85 TRP A N 1
ATOM 669 C CA . TRP A 1 85 ? -10.906 -9.75 -10.188 1 98 85 TRP A CA 1
ATOM 670 C C . TRP A 1 85 ? -9.891 -10.781 -10.664 1 98 85 TRP A C 1
ATOM 672 O O . TRP A 1 85 ? -8.914 -10.438 -11.336 1 98 85 TRP A O 1
ATOM 682 N N . ALA A 1 86 ? -10.109 -12.039 -10.258 1 98.56 86 ALA A N 1
ATOM 683 C CA . ALA A 1 86 ? -9.188 -13.109 -10.625 1 98.56 86 ALA A CA 1
ATOM 684 C C . ALA A 1 86 ? -9.031 -13.211 -12.141 1 98.56 86 ALA A C 1
ATOM 686 O O . ALA A 1 86 ? -7.91 -13.297 -12.641 1 98.56 86 ALA A O 1
ATOM 687 N N . GLU A 1 87 ? -10.094 -13.164 -12.836 1 98.12 87 GLU A N 1
ATOM 688 C CA . GLU A 1 87 ? -10.07 -13.289 -14.289 1 98.12 87 GLU A CA 1
ATOM 689 C C . GLU A 1 87 ? -9.312 -12.125 -14.93 1 98.12 87 GLU A C 1
ATOM 691 O O . GLU A 1 87 ? -8.469 -12.336 -15.805 1 98.12 87 GLU A O 1
ATOM 696 N N . ASP A 1 88 ? -9.578 -10.953 -14.516 1 98 88 ASP A N 1
ATOM 697 C CA . ASP A 1 88 ? -8.914 -9.766 -15.055 1 98 88 ASP A CA 1
ATOM 698 C C . ASP A 1 88 ? -7.422 -9.773 -14.727 1 98 88 ASP A C 1
ATOM 700 O O . ASP A 1 88 ? -6.598 -9.367 -15.547 1 98 88 ASP A O 1
ATOM 704 N N . PHE A 1 89 ? -7.109 -10.234 -13.492 1 98.5 89 PHE A N 1
ATOM 705 C CA . PHE A 1 89 ? -5.719 -10.266 -13.062 1 98.5 89 PHE A CA 1
ATOM 706 C C . PHE A 1 89 ? -4.922 -11.281 -13.875 1 98.5 89 PHE A C 1
ATOM 708 O O . PHE A 1 89 ? -3.793 -11.008 -14.281 1 98.5 89 PHE A O 1
ATOM 715 N N . LEU A 1 90 ? -5.5 -12.398 -14.094 1 98.69 90 LEU A N 1
ATOM 716 C CA . LEU A 1 90 ? -4.859 -13.438 -14.898 1 98.69 90 LEU A CA 1
ATOM 717 C C . LEU A 1 90 ? -4.586 -12.93 -16.312 1 98.69 90 LEU A C 1
ATOM 719 O O . LEU A 1 90 ? -3.521 -13.195 -16.875 1 98.69 90 LEU A O 1
ATOM 723 N N . GLN A 1 91 ? -5.543 -12.258 -16.859 1 98 91 GLN A N 1
ATOM 724 C CA . GLN A 1 91 ? -5.355 -11.688 -18.188 1 98 91 GLN A CA 1
ATOM 725 C C . GLN A 1 91 ? -4.152 -10.75 -18.219 1 98 91 GLN A C 1
ATOM 727 O O . GLN A 1 91 ? -3.363 -10.781 -19.172 1 98 91 GLN A O 1
ATOM 732 N N . ARG A 1 92 ? -4.023 -9.953 -17.172 1 97.31 92 ARG A N 1
ATOM 733 C CA . ARG A 1 92 ? -2.895 -9.031 -17.094 1 97.31 92 ARG A CA 1
ATOM 734 C C . ARG A 1 92 ? -1.575 -9.797 -16.984 1 97.31 92 ARG A C 1
ATOM 736 O O . ARG A 1 92 ? -0.535 -9.305 -17.422 1 97.31 92 ARG A O 1
ATOM 743 N N . CYS A 1 93 ? -1.658 -10.992 -16.406 1 98.19 93 CYS A N 1
ATOM 744 C CA . CYS A 1 93 ? -0.461 -11.805 -16.234 1 98.19 93 CYS A CA 1
ATOM 745 C C . CYS A 1 93 ? -0.179 -12.648 -17.469 1 98.19 93 CYS A C 1
ATOM 747 O O . CYS A 1 93 ? 0.851 -13.32 -17.547 1 98.19 93 CYS A O 1
ATOM 749 N N . GLY A 1 94 ? -1.06 -12.633 -18.438 1 97.69 94 GLY A N 1
ATOM 750 C CA . GLY A 1 94 ? -0.919 -13.477 -19.609 1 97.69 94 GLY A CA 1
ATOM 751 C C . GLY A 1 94 ? -1.18 -14.945 -19.328 1 97.69 94 GLY A C 1
ATOM 752 O O . GLY A 1 94 ? -0.623 -15.82 -20 1 97.69 94 GLY A O 1
ATOM 753 N N . ILE A 1 95 ? -1.895 -15.227 -18.312 1 98.38 95 ILE A N 1
ATOM 754 C CA . ILE A 1 95 ? -2.244 -16.594 -17.953 1 98.38 95 ILE A CA 1
ATOM 755 C C . ILE A 1 95 ? -3.689 -16.891 -18.359 1 98.38 95 ILE A C 1
ATOM 757 O O . ILE A 1 95 ? -4.598 -16.125 -18 1 98.38 95 ILE A O 1
ATOM 761 N N . SER A 1 96 ? -3.949 -17.922 -19.031 1 97.94 96 SER A N 1
ATOM 762 C CA . SER A 1 96 ? -5.289 -18.234 -19.516 1 97.94 96 SER A CA 1
ATOM 763 C C . SER A 1 96 ? -6.184 -18.734 -18.391 1 97.94 96 SER A C 1
ATOM 765 O O . SER A 1 96 ? -5.703 -19.359 -17.438 1 97.94 96 SER A O 1
ATOM 767 N N . LYS A 1 97 ? -7.434 -18.516 -18.578 1 97.31 97 LYS A N 1
ATOM 768 C CA . LYS A 1 97 ? -8.414 -19.031 -17.625 1 97.31 97 LYS A CA 1
ATOM 769 C C . LYS A 1 97 ? -8.383 -20.562 -17.578 1 97.31 97 LYS A C 1
ATOM 771 O O . LYS A 1 97 ? -8.539 -21.156 -16.516 1 97.31 97 LYS A O 1
ATOM 776 N N . SER A 1 98 ? -8.258 -21.156 -18.703 1 97.94 98 SER A N 1
ATOM 777 C CA . SER A 1 98 ? -8.188 -22.609 -18.766 1 97.94 98 SER A CA 1
ATOM 778 C C . SER A 1 98 ? -7.023 -23.141 -17.953 1 97.94 98 SER A C 1
ATOM 780 O O . SER A 1 98 ? -7.172 -24.109 -17.203 1 97.94 98 SER A O 1
ATOM 782 N N . TYR A 1 99 ? -5.898 -22.578 -18.125 1 98.19 99 TYR A N 1
ATOM 783 C CA . TYR A 1 99 ? -4.738 -22.969 -17.328 1 98.19 99 TYR A CA 1
ATOM 784 C C . TYR A 1 99 ? -5.012 -22.781 -15.844 1 98.19 99 TYR A C 1
ATOM 786 O O . TYR A 1 99 ? -4.723 -23.688 -15.047 1 98.19 99 TYR A O 1
ATOM 794 N N . TYR A 1 100 ? -5.559 -21.703 -15.531 1 98.56 100 TYR A N 1
ATOM 795 C CA . TYR A 1 100 ? -5.906 -21.391 -14.148 1 98.56 100 TYR A CA 1
ATOM 796 C C . TYR A 1 100 ? -6.863 -22.438 -13.578 1 98.56 100 TYR A C 1
ATOM 798 O O . TYR A 1 100 ? -6.656 -22.938 -12.469 1 98.56 100 TYR A O 1
ATOM 806 N N . ASP A 1 101 ? -7.891 -22.734 -14.25 1 98 101 ASP A N 1
ATOM 807 C CA . ASP A 1 101 ? -8.898 -23.688 -13.781 1 98 101 ASP A CA 1
ATOM 808 C C . ASP A 1 101 ? -8.289 -25.062 -13.539 1 98 101 ASP A C 1
ATOM 810 O O . ASP A 1 101 ? -8.703 -25.781 -12.625 1 98 101 ASP A O 1
ATOM 814 N N . LYS A 1 102 ? -7.359 -25.406 -14.289 1 97.38 102 LYS A N 1
ATOM 815 C CA . LYS A 1 102 ? -6.742 -26.734 -14.203 1 97.38 102 LYS A CA 1
ATOM 816 C C . LYS A 1 102 ? -5.691 -26.766 -13.094 1 97.38 102 LYS A C 1
ATOM 818 O O . LYS A 1 102 ? -5.465 -27.828 -12.492 1 97.38 102 LYS A O 1
ATOM 823 N N . HIS A 1 103 ? -5.035 -25.594 -12.789 1 96.94 103 HIS A N 1
ATOM 824 C CA . HIS A 1 103 ? -3.783 -25.703 -12.055 1 96.94 103 HIS A CA 1
ATOM 825 C C . HIS A 1 103 ? -3.836 -24.891 -10.766 1 96.94 103 HIS A C 1
ATOM 827 O O . HIS A 1 103 ? -2.906 -24.938 -9.953 1 96.94 103 HIS A O 1
ATOM 833 N N . ARG A 1 104 ? -4.852 -24.156 -10.445 1 95.81 104 ARG A N 1
ATOM 834 C CA . ARG A 1 104 ? -4.918 -23.188 -9.344 1 95.81 104 ARG A CA 1
ATOM 835 C C . ARG A 1 104 ? -4.719 -23.891 -8 1 95.81 104 ARG A C 1
ATOM 837 O O . ARG A 1 104 ? -4.312 -23.25 -7.027 1 95.81 104 ARG A O 1
ATOM 844 N N . ASN A 1 105 ? -4.941 -25.219 -7.941 1 95.81 105 ASN A N 1
ATOM 845 C CA . ASN A 1 105 ? -4.805 -25.922 -6.68 1 95.81 105 ASN A CA 1
ATOM 846 C C . ASN A 1 105 ? -3.607 -26.875 -6.695 1 95.81 105 ASN A C 1
ATOM 848 O O . ASN A 1 105 ? -3.422 -27.672 -5.77 1 95.81 105 ASN A O 1
ATOM 852 N N . ASP A 1 106 ? -2.795 -26.766 -7.691 1 95.25 106 ASP A N 1
ATOM 853 C CA . ASP A 1 106 ? -1.718 -27.75 -7.855 1 95.25 106 ASP A CA 1
ATOM 854 C C . ASP A 1 106 ? -0.721 -27.656 -6.703 1 95.25 106 ASP A C 1
ATOM 856 O O . ASP A 1 106 ? -0.135 -28.672 -6.305 1 95.25 106 ASP A O 1
ATOM 860 N N . VAL A 1 107 ? -0.48 -26.484 -6.195 1 95.69 107 VAL A N 1
ATOM 861 C CA . VAL A 1 107 ? 0.489 -26.312 -5.117 1 95.69 107 VAL A CA 1
ATOM 862 C C . VAL A 1 107 ? -0.036 -26.969 -3.84 1 95.69 107 VAL A C 1
ATOM 864 O O . VAL A 1 107 ? 0.723 -27.203 -2.895 1 95.69 107 VAL A O 1
ATOM 867 N N . CYS A 1 108 ? -1.294 -27.297 -3.83 1 95.12 108 CYS A N 1
ATOM 868 C CA . CYS A 1 108 ? -1.927 -27.906 -2.664 1 95.12 108 CYS A CA 1
ATOM 869 C C . CYS A 1 108 ? -1.931 -29.438 -2.775 1 95.12 108 CYS A C 1
ATOM 871 O O . CYS A 1 108 ? -2.314 -30.125 -1.833 1 95.12 108 CYS A O 1
ATOM 873 N N . ALA A 1 109 ? -1.522 -29.938 -3.842 1 92.62 109 ALA A N 1
ATOM 874 C CA . ALA A 1 109 ? -1.565 -31.375 -4.082 1 92.62 109 ALA A CA 1
ATOM 875 C C . ALA A 1 109 ? -0.572 -32.125 -3.189 1 92.62 109 ALA A C 1
ATOM 877 O O . ALA A 1 109 ? 0.445 -31.547 -2.783 1 92.62 109 ALA A O 1
ATOM 878 N N . GLN A 1 110 ? -0.817 -33.312 -2.859 1 90.88 110 GLN A N 1
ATOM 879 C CA . GLN A 1 110 ? 0.052 -34.156 -2.045 1 90.88 110 GLN A CA 1
ATOM 880 C C . GLN A 1 110 ? 1.431 -34.312 -2.682 1 90.88 110 GLN A C 1
ATOM 882 O O . GLN A 1 110 ? 2.441 -34.375 -1.979 1 90.88 110 GLN A O 1
ATOM 887 N N . GLY A 1 111 ? 1.564 -34.344 -3.939 1 91.81 111 GLY A N 1
ATOM 888 C CA . GLY A 1 111 ? 2.818 -34.531 -4.648 1 91.81 111 GLY A CA 1
ATOM 889 C C . GLY A 1 111 ? 3.512 -33.219 -5.004 1 91.81 111 GLY A C 1
ATOM 890 O O . GLY A 1 111 ? 4.496 -33.219 -5.746 1 91.81 111 GLY A O 1
ATOM 891 N N . ALA A 1 112 ? 3.012 -32.188 -4.426 1 93.31 112 ALA A N 1
ATOM 892 C CA . ALA A 1 112 ? 3.639 -30.891 -4.707 1 93.31 112 ALA A CA 1
ATOM 893 C C . ALA A 1 112 ? 5.078 -30.859 -4.199 1 93.31 112 ALA A C 1
ATOM 895 O O . ALA A 1 112 ? 5.383 -31.422 -3.148 1 93.31 112 ALA A O 1
ATOM 896 N N . THR A 1 113 ? 5.992 -30.141 -4.906 1 95.5 113 THR A N 1
ATOM 897 C CA . THR A 1 113 ? 7.391 -30 -4.508 1 95.5 113 THR A CA 1
ATOM 898 C C . THR A 1 113 ? 7.504 -29.219 -3.199 1 95.5 113 THR A C 1
ATOM 900 O O . THR A 1 113 ? 6.559 -28.547 -2.793 1 95.5 113 THR A O 1
ATOM 903 N N . ARG A 1 114 ? 8.625 -29.312 -2.557 1 96 114 ARG A N 1
ATOM 904 C CA . ARG A 1 114 ? 8.883 -28.562 -1.333 1 96 114 ARG A CA 1
ATOM 905 C C . ARG A 1 114 ? 8.766 -27.062 -1.575 1 96 114 ARG A C 1
ATOM 907 O O . ARG A 1 114 ? 8.188 -26.328 -0.759 1 96 114 ARG A O 1
ATOM 914 N N . GLU A 1 115 ? 9.312 -26.594 -2.711 1 96.12 115 GLU A N 1
ATOM 915 C CA . GLU A 1 115 ? 9.273 -25.172 -3.064 1 96.12 115 GLU A CA 1
ATOM 916 C C . GLU A 1 115 ? 7.836 -24.672 -3.188 1 96.12 115 GLU A C 1
ATOM 918 O O . GLU A 1 115 ? 7.508 -23.594 -2.717 1 96.12 115 GLU A O 1
ATOM 923 N N . ASN A 1 116 ? 7.016 -25.484 -3.768 1 97.56 116 ASN A N 1
ATOM 924 C CA . ASN A 1 116 ? 5.613 -25.125 -3.934 1 97.56 116 ASN A CA 1
ATOM 925 C C . ASN A 1 116 ? 4.867 -25.156 -2.604 1 97.56 116 ASN A C 1
ATOM 927 O O . ASN A 1 116 ? 4.008 -24.297 -2.35 1 97.56 116 ASN A O 1
ATOM 931 N N . ARG A 1 117 ? 5.184 -26.047 -1.735 1 97.38 117 ARG A N 1
ATOM 932 C CA . ARG A 1 117 ? 4.566 -26.109 -0.414 1 97.38 117 ARG A CA 1
ATOM 933 C C . ARG A 1 117 ? 4.945 -24.891 0.42 1 97.38 117 ARG A C 1
ATOM 935 O O . ARG A 1 117 ? 4.098 -24.312 1.106 1 97.38 117 ARG A O 1
ATOM 942 N N . GLU A 1 118 ? 6.145 -24.547 0.333 1 97.62 118 GLU A N 1
ATOM 943 C CA . GLU A 1 118 ? 6.617 -23.375 1.069 1 97.62 118 GLU A CA 1
ATOM 944 C C . GLU A 1 118 ? 5.988 -22.094 0.532 1 97.62 118 GLU A C 1
ATOM 946 O O . GLU A 1 118 ? 5.645 -21.188 1.303 1 97.62 118 GLU A O 1
ATOM 951 N N . TYR A 1 119 ? 5.855 -22.109 -0.772 1 98.44 119 TYR A N 1
ATOM 952 C CA . TYR A 1 119 ? 5.188 -20.969 -1.384 1 98.44 119 TYR A CA 1
ATOM 953 C C . TYR A 1 119 ? 3.742 -20.875 -0.918 1 98.44 119 TYR A C 1
ATOM 955 O O . TYR A 1 119 ? 3.271 -19.781 -0.562 1 98.44 119 TYR A O 1
ATOM 963 N N . ARG A 1 120 ? 3.09 -21.906 -0.945 1 98.5 120 ARG A N 1
ATOM 964 C CA . ARG A 1 120 ? 1.712 -21.953 -0.467 1 98.5 120 ARG A CA 1
ATOM 965 C C . ARG A 1 120 ? 1.61 -21.406 0.956 1 98.5 120 ARG A C 1
ATOM 967 O O . ARG A 1 120 ? 0.749 -20.578 1.252 1 98.5 120 ARG A O 1
ATOM 974 N N . LYS A 1 121 ? 2.447 -21.844 1.826 1 98.31 121 LYS A N 1
ATOM 975 C CA . LYS A 1 121 ? 2.449 -21.391 3.215 1 98.31 121 LYS A CA 1
ATOM 976 C C . LYS A 1 121 ? 2.668 -19.891 3.303 1 98.31 121 LYS A C 1
ATOM 978 O O . LYS A 1 121 ? 2.051 -19.219 4.129 1 98.31 121 LYS A O 1
ATOM 983 N N . SER A 1 122 ? 3.543 -19.406 2.488 1 98.62 122 SER A N 1
ATOM 984 C CA . SER A 1 122 ? 3.844 -17.969 2.482 1 98.62 122 SER A CA 1
ATOM 985 C C . SER A 1 122 ? 2.619 -17.156 2.096 1 98.62 122 SER A C 1
ATOM 987 O O . SER A 1 122 ? 2.34 -16.125 2.707 1 98.62 122 SER A O 1
ATOM 989 N N . ILE A 1 123 ? 1.892 -17.625 1.092 1 98.75 123 ILE A N 1
ATOM 990 C CA . ILE A 1 123 ? 0.685 -16.922 0.657 1 98.75 123 ILE A CA 1
ATOM 991 C C . ILE A 1 123 ? -0.383 -17.016 1.745 1 98.75 123 ILE A C 1
ATOM 993 O O . ILE A 1 123 ? -1.023 -16.016 2.08 1 98.75 123 ILE A O 1
ATOM 997 N N . ASP A 1 124 ? -0.551 -18.219 2.273 1 98.62 124 ASP A N 1
ATOM 998 C CA . ASP A 1 124 ? -1.533 -18.391 3.338 1 98.62 124 ASP A CA 1
ATOM 999 C C . ASP A 1 124 ? -1.22 -17.5 4.531 1 98.62 124 ASP A C 1
ATOM 1001 O O . ASP A 1 124 ? -2.123 -16.891 5.113 1 98.62 124 ASP A O 1
ATOM 1005 N N . ASN A 1 125 ? 0.015 -17.438 4.891 1 98.56 125 ASN A N 1
ATOM 1006 C CA . ASN A 1 125 ? 0.438 -16.562 5.988 1 98.56 125 ASN A CA 1
ATOM 1007 C C . ASN A 1 125 ? 0.209 -15.094 5.664 1 98.56 125 ASN A C 1
ATOM 1009 O O . ASN A 1 125 ? -0.16 -14.312 6.539 1 98.56 125 ASN A O 1
ATOM 1013 N N . ALA A 1 126 ? 0.521 -14.727 4.457 1 98.31 126 ALA A N 1
ATOM 1014 C CA . ALA A 1 126 ? 0.283 -13.352 4.027 1 98.31 126 ALA A CA 1
ATOM 1015 C C . ALA A 1 126 ? -1.185 -12.969 4.199 1 98.31 126 ALA A C 1
ATOM 1017 O O . ALA A 1 126 ? -1.497 -11.891 4.711 1 98.31 126 ALA A O 1
ATOM 1018 N N . ILE A 1 127 ? -2.086 -13.828 3.797 1 98.5 127 ILE A N 1
ATOM 101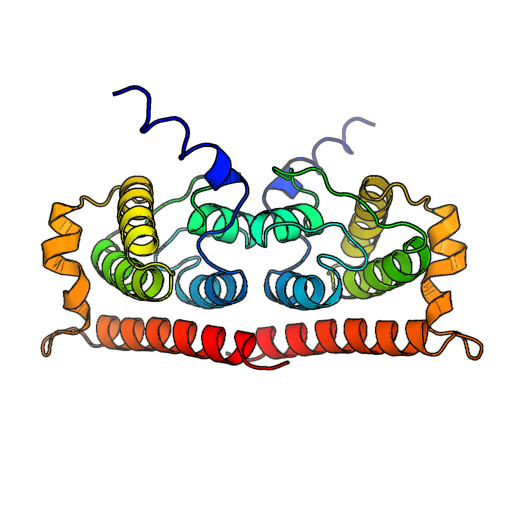9 C CA . ILE A 1 127 ? -3.52 -13.586 3.9 1 98.5 127 ILE A CA 1
ATOM 1020 C C . ILE A 1 127 ? -3.922 -13.492 5.371 1 98.5 127 ILE A C 1
ATOM 1022 O O . ILE A 1 127 ? -4.703 -12.617 5.75 1 98.5 127 ILE A O 1
ATOM 1026 N N . GLU A 1 128 ? -3.381 -14.344 6.141 1 98.12 128 GLU A N 1
ATOM 1027 C CA . GLU A 1 128 ? -3.697 -14.336 7.566 1 98.12 128 GLU A CA 1
ATOM 1028 C C . GLU A 1 128 ? -3.197 -13.062 8.242 1 98.12 128 GLU A C 1
ATOM 1030 O O . GLU A 1 128 ? -3.896 -12.477 9.07 1 98.12 128 GLU A O 1
ATOM 1035 N N . LYS A 1 129 ? -1.992 -12.703 7.973 1 97 129 LYS A N 1
ATOM 1036 C CA . LYS A 1 129 ? -1.44 -11.469 8.523 1 97 129 LYS A CA 1
ATOM 1037 C C . LYS A 1 129 ? -2.301 -10.266 8.148 1 97 129 LYS A C 1
ATOM 1039 O O . LYS A 1 129 ? -2.555 -9.391 8.984 1 97 129 LYS A O 1
ATOM 1044 N N . ALA A 1 130 ? -2.691 -10.234 6.91 1 97.69 130 ALA A N 1
ATOM 1045 C CA . ALA A 1 130 ? -3.549 -9.141 6.457 1 97.69 130 ALA A CA 1
ATOM 1046 C C . ALA A 1 130 ? -4.871 -9.125 7.219 1 97.69 130 ALA A C 1
ATOM 1048 O O . ALA A 1 130 ? -5.355 -8.07 7.617 1 97.69 130 ALA A O 1
ATOM 1049 N N . ARG A 1 131 ? -5.445 -10.25 7.41 1 96.94 131 ARG A N 1
ATOM 1050 C CA . ARG A 1 131 ? -6.699 -10.375 8.148 1 96.94 131 ARG A CA 1
ATOM 1051 C C . ARG A 1 131 ? -6.543 -9.883 9.578 1 96.94 131 ARG A C 1
ATOM 1053 O O . ARG A 1 131 ? -7.422 -9.195 10.102 1 96.94 131 ARG A O 1
ATOM 1060 N N . GLN A 1 132 ? -5.469 -10.211 10.18 1 95.19 132 GLN A N 1
ATOM 1061 C CA . GLN A 1 132 ? -5.215 -9.82 11.562 1 95.19 132 GLN A CA 1
ATOM 1062 C C . GLN A 1 132 ? -5.043 -8.312 11.688 1 95.19 132 GLN A C 1
ATOM 1064 O O . GLN A 1 132 ? -5.52 -7.703 12.648 1 95.19 132 GLN A O 1
ATOM 1069 N N . LEU A 1 133 ? -4.414 -7.797 10.742 1 92.88 133 LEU A N 1
ATOM 1070 C CA . LEU A 1 133 ? -4.176 -6.355 10.766 1 92.88 133 LEU A CA 1
ATOM 1071 C C . LEU A 1 133 ? -5.48 -5.586 10.602 1 92.88 133 LEU A C 1
ATOM 1073 O O . LEU A 1 133 ? -5.668 -4.531 11.203 1 92.88 133 LEU A O 1
ATOM 1077 N N . ASN A 1 134 ? -6.344 -6.07 9.836 1 89.31 134 ASN A N 1
ATOM 1078 C CA . ASN A 1 134 ? -7.621 -5.418 9.586 1 89.31 134 ASN A CA 1
ATOM 1079 C C . ASN A 1 134 ? -8.57 -5.566 10.766 1 89.31 134 ASN A C 1
ATOM 1081 O O . ASN A 1 134 ? -9.523 -4.797 10.906 1 89.31 134 ASN A O 1
ATOM 1085 N N . ARG A 1 135 ? -8.32 -6.539 11.523 1 83.25 135 ARG A N 1
ATOM 1086 C CA . ARG A 1 135 ? -9.18 -6.777 12.672 1 83.25 135 ARG A CA 1
ATOM 1087 C C . ARG A 1 135 ? -8.711 -5.984 13.883 1 83.25 135 ARG A C 1
ATOM 1089 O O . ARG A 1 135 ? -9.477 -5.777 14.836 1 83.25 135 ARG A O 1
ATOM 1096 N N . THR A 1 136 ? -7.383 -5.613 13.914 1 65.19 136 THR A N 1
ATOM 1097 C CA . THR A 1 136 ? -6.848 -4.895 15.07 1 65.19 136 THR A CA 1
ATOM 1098 C C . THR A 1 136 ? -7.199 -3.412 14.992 1 65.19 136 THR A C 1
ATOM 1100 O O . THR A 1 136 ? -6.754 -2.711 14.078 1 65.19 136 THR A O 1
ATOM 1103 N N . PRO A 1 137 ? -8.172 -2.883 15.906 1 53.59 137 PRO A N 1
ATOM 1104 C CA . PRO A 1 137 ? -8.516 -1.462 16 1 53.59 137 PRO A CA 1
ATOM 1105 C C . PRO A 1 137 ? -7.348 -0.603 16.484 1 53.59 137 PRO A C 1
ATOM 1107 O O . PRO A 1 137 ? -6.465 -1.094 17.188 1 53.59 137 PRO A O 1
ATOM 1110 N N . MET B 1 1 ? 20.844 24.906 -15.281 1 26.48 1 MET B N 1
ATOM 1111 C CA . MET B 1 1 ? 19.422 24.906 -14.953 1 26.48 1 MET B CA 1
ATOM 1112 C C . MET B 1 1 ? 18.734 23.641 -15.438 1 26.48 1 MET B C 1
ATOM 1114 O O . MET B 1 1 ? 17.531 23.469 -15.266 1 26.48 1 MET B O 1
ATOM 1118 N N . SER B 1 2 ? 19.266 23 -16.484 1 30.27 2 SER B N 1
ATOM 1119 C CA . SER B 1 2 ? 18.812 21.828 -17.219 1 30.27 2 SER B CA 1
ATOM 1120 C C . SER B 1 2 ? 18.922 20.562 -16.359 1 30.27 2 SER B C 1
ATOM 1122 O O . SER B 1 2 ? 18.547 19.484 -16.797 1 30.27 2 SER B O 1
ATOM 1124 N N . ASP B 1 3 ? 19.875 20.5 -15.484 1 30.78 3 ASP B N 1
ATOM 1125 C CA . ASP B 1 3 ? 20.203 19.281 -14.766 1 30.78 3 ASP B CA 1
ATOM 1126 C C . ASP B 1 3 ? 19.109 18.922 -13.758 1 30.78 3 ASP B C 1
ATOM 1128 O O . ASP B 1 3 ? 19.219 17.938 -13.031 1 30.78 3 ASP B O 1
ATOM 1132 N N . GLY B 1 4 ? 18.297 19.844 -13.148 1 31.28 4 GLY B N 1
ATOM 1133 C CA . GLY B 1 4 ? 17.281 19.609 -12.141 1 31.28 4 GLY B CA 1
ATOM 1134 C C . GLY B 1 4 ? 16.125 18.766 -12.648 1 31.28 4 GLY B C 1
ATOM 1135 O O . GLY B 1 4 ? 15.211 18.438 -11.891 1 31.28 4 GLY B O 1
ATOM 1136 N N . ILE B 1 5 ? 15.711 18.812 -13.898 1 34.53 5 ILE B N 1
ATOM 1137 C CA . ILE B 1 5 ? 14.555 18.234 -14.57 1 34.53 5 ILE B CA 1
ATOM 1138 C C . ILE B 1 5 ? 14.75 16.719 -14.711 1 34.53 5 ILE B C 1
ATOM 1140 O O . ILE B 1 5 ? 13.781 15.977 -14.859 1 34.53 5 ILE B O 1
ATOM 1144 N N . LEU B 1 6 ? 15.883 16.359 -15.008 1 35.03 6 LEU B N 1
ATOM 1145 C CA . LEU B 1 6 ? 16.125 14.977 -15.383 1 35.03 6 LEU B CA 1
ATOM 1146 C C . LEU B 1 6 ? 15.992 14.055 -14.18 1 35.03 6 LEU B C 1
ATOM 1148 O O . LEU B 1 6 ? 15.961 12.828 -14.336 1 35.03 6 LEU B O 1
ATOM 1152 N N . PHE B 1 7 ? 16.406 14.445 -13.008 1 37.75 7 PHE B N 1
ATOM 1153 C CA . PHE B 1 7 ? 16.359 13.578 -11.836 1 37.75 7 PHE B CA 1
ATOM 1154 C C . PHE B 1 7 ? 14.914 13.297 -11.438 1 37.75 7 PHE B C 1
ATOM 1156 O O . PHE B 1 7 ? 14.656 12.469 -10.562 1 37.75 7 PHE B O 1
ATOM 1163 N N . LYS B 1 8 ? 13.984 14.172 -11.648 1 42.88 8 LYS B N 1
ATOM 1164 C CA . LYS B 1 8 ? 12.57 14.016 -11.312 1 42.88 8 LYS B CA 1
ATOM 1165 C C . LYS B 1 8 ? 11.977 12.789 -12 1 42.88 8 LYS B C 1
ATOM 1167 O O . LYS B 1 8 ? 10.969 12.242 -11.547 1 42.88 8 LYS B O 1
ATOM 1172 N N . ASP B 1 9 ? 12.508 12.469 -13.156 1 47.41 9 ASP B N 1
ATOM 1173 C CA . ASP B 1 9 ? 11.914 11.477 -14.039 1 47.41 9 ASP B CA 1
ATOM 1174 C C . ASP B 1 9 ? 12.164 10.062 -13.523 1 47.41 9 ASP B C 1
ATOM 1176 O O . ASP B 1 9 ? 11.328 9.172 -13.695 1 47.41 9 ASP B O 1
ATOM 1180 N N . THR B 1 10 ? 13.289 9.867 -12.992 1 45.97 10 THR B N 1
ATOM 1181 C CA . THR B 1 10 ? 13.617 8.531 -12.516 1 45.97 10 THR B CA 1
ATOM 1182 C C . THR B 1 10 ? 12.867 8.227 -11.219 1 45.97 10 THR B C 1
ATOM 1184 O O . THR B 1 10 ? 12.695 7.059 -10.859 1 45.97 10 THR B O 1
ATOM 1187 N N . SER B 1 11 ? 12.422 9.352 -10.617 1 55.66 11 SER B N 1
ATOM 1188 C CA . SER B 1 11 ? 11.766 9.305 -9.312 1 55.66 11 SER B CA 1
ATOM 1189 C C . SER B 1 11 ? 10.375 8.688 -9.422 1 55.66 11 SER B C 1
ATOM 1191 O O . SER B 1 11 ? 9.891 8.07 -8.469 1 55.66 11 SER B O 1
ATOM 1193 N N . ALA B 1 12 ? 9.875 8.734 -10.617 1 63.72 12 ALA B N 1
ATOM 1194 C CA . ALA B 1 12 ? 8.516 8.211 -10.773 1 63.72 12 ALA B CA 1
ATOM 1195 C C . ALA B 1 12 ? 8.5 6.691 -10.641 1 63.72 12 ALA B C 1
ATOM 1197 O O . ALA B 1 12 ? 7.473 6.109 -10.281 1 63.72 12 ALA B O 1
ATOM 1198 N N . TRP B 1 13 ? 9.633 6.18 -10.719 1 76.31 13 TRP B N 1
ATOM 1199 C CA . TRP B 1 13 ? 9.711 4.723 -10.789 1 76.31 13 TRP B CA 1
ATOM 1200 C C . TRP B 1 13 ? 9.961 4.121 -9.414 1 76.31 13 TRP B C 1
ATOM 1202 O O . TRP B 1 13 ? 9.672 2.941 -9.18 1 76.31 13 TRP B O 1
ATOM 1212 N N . MET B 1 14 ? 1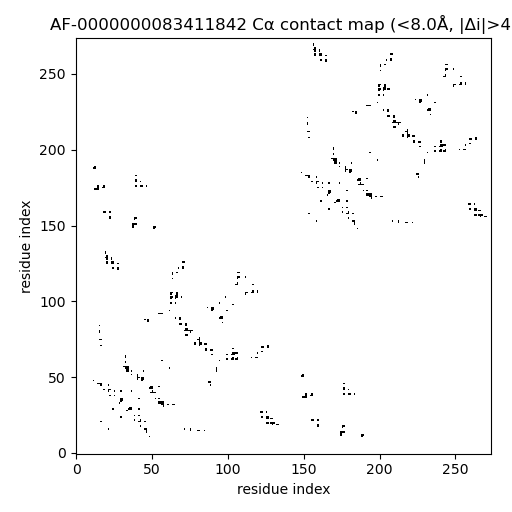0.383 4.98 -8.578 1 88.81 14 MET B N 1
ATOM 1213 C CA . MET B 1 14 ? 10.695 4.473 -7.246 1 88.81 14 MET B CA 1
ATOM 1214 C C . MET B 1 14 ? 9.797 5.109 -6.195 1 88.81 14 MET B C 1
ATOM 1216 O O . MET B 1 14 ? 9.344 6.242 -6.363 1 88.81 14 MET B O 1
ATOM 1220 N N . ASP B 1 15 ? 9.539 4.332 -5.309 1 95.81 15 ASP B N 1
ATOM 1221 C CA . ASP B 1 15 ? 8.789 4.875 -4.184 1 95.81 15 ASP B CA 1
ATOM 1222 C C . ASP B 1 15 ? 9.719 5.516 -3.156 1 95.81 15 ASP B C 1
ATOM 1224 O O . ASP B 1 15 ? 10.797 4.988 -2.877 1 95.81 15 ASP B O 1
ATOM 1228 N N . THR B 1 16 ? 9.289 6.629 -2.641 1 97.06 16 THR B N 1
ATOM 1229 C CA . THR B 1 16 ? 10.023 7.285 -1.566 1 97.06 16 THR B CA 1
ATOM 1230 C C . THR B 1 16 ? 9.57 6.77 -0.204 1 97.06 16 THR B C 1
ATOM 1232 O O . THR B 1 16 ? 10.383 6.586 0.701 1 97.06 16 THR B O 1
ATOM 1235 N N . VAL B 1 17 ? 8.305 6.535 -0.098 1 98.06 17 VAL B N 1
ATOM 1236 C CA . VAL B 1 17 ? 7.707 6.043 1.139 1 98.06 17 VAL B CA 1
ATOM 1237 C C . VAL B 1 17 ? 7.309 4.578 0.973 1 98.06 17 VAL B C 1
ATOM 1239 O O . VAL B 1 17 ? 6.578 4.23 0.043 1 98.06 17 VAL B O 1
ATOM 1242 N N . ASP B 1 18 ? 7.805 3.797 1.853 1 95.94 18 ASP B N 1
ATOM 1243 C CA . ASP B 1 18 ? 7.582 2.369 1.646 1 95.94 18 ASP B CA 1
ATOM 1244 C C . ASP B 1 18 ? 6.129 1.993 1.932 1 95.94 18 ASP B C 1
ATOM 1246 O O . ASP B 1 18 ? 5.383 2.775 2.525 1 95.94 18 ASP B O 1
ATOM 1250 N N . LEU B 1 19 ? 5.766 0.867 1.541 1 97.38 19 LEU B N 1
ATOM 1251 C CA . LEU B 1 19 ? 4.375 0.434 1.499 1 97.38 19 LEU B CA 1
ATOM 1252 C C . LEU B 1 19 ? 3.822 0.241 2.908 1 97.38 19 LEU B C 1
ATOM 1254 O O . LEU B 1 19 ? 2.662 0.564 3.174 1 97.38 19 LEU B O 1
ATOM 1258 N N . ALA B 1 20 ? 4.648 -0.303 3.836 1 97.75 20 ALA B N 1
ATOM 1259 C CA . ALA B 1 20 ? 4.188 -0.496 5.207 1 97.75 20 ALA B CA 1
ATOM 1260 C C . ALA B 1 20 ? 3.832 0.838 5.859 1 97.75 20 ALA B C 1
ATOM 1262 O O . ALA B 1 20 ? 2.789 0.961 6.508 1 97.75 20 ALA B O 1
ATOM 1263 N N . LEU B 1 21 ? 4.734 1.783 5.676 1 98.56 21 LEU B N 1
ATOM 1264 C CA . LEU B 1 21 ? 4.465 3.102 6.238 1 98.56 21 LEU B CA 1
ATOM 1265 C C . LEU B 1 21 ? 3.207 3.707 5.625 1 98.56 21 LEU B C 1
ATOM 1267 O O . LEU B 1 21 ? 2.383 4.285 6.336 1 98.56 21 LEU B O 1
ATOM 1271 N N . CYS B 1 22 ? 3.033 3.588 4.301 1 98.69 22 CYS B N 1
ATOM 1272 C CA . CYS B 1 22 ? 1.819 4.07 3.648 1 98.69 22 CYS B CA 1
ATOM 1273 C C . CYS B 1 22 ? 0.58 3.434 4.266 1 98.69 22 CYS B C 1
ATOM 1275 O O . CYS B 1 22 ? -0.423 4.109 4.496 1 98.69 22 CYS B O 1
ATOM 1277 N N . LEU B 1 23 ? 0.634 2.18 4.539 1 98.44 23 LEU B N 1
ATOM 1278 C CA . LEU B 1 23 ? -0.5 1.457 5.105 1 98.44 23 LEU B CA 1
ATOM 1279 C C . LEU B 1 23 ? -0.888 2.031 6.465 1 98.44 23 LEU B C 1
ATOM 1281 O O . LEU B 1 23 ? -2.059 2.332 6.703 1 98.44 23 LEU B O 1
ATOM 1285 N N . PHE B 1 24 ? 0.063 2.24 7.281 1 98.5 24 PHE B N 1
ATOM 1286 C CA . PHE B 1 24 ? -0.26 2.639 8.648 1 98.5 24 PHE B CA 1
ATOM 1287 C C . PHE B 1 24 ? -0.632 4.117 8.703 1 98.5 24 PHE B C 1
ATOM 1289 O O . PHE B 1 24 ? -1.455 4.52 9.523 1 98.5 24 PHE B O 1
ATOM 1296 N N . ILE B 1 25 ? -0.035 4.953 7.82 1 98.81 25 ILE B N 1
ATOM 1297 C CA . ILE B 1 25 ? -0.457 6.348 7.746 1 98.81 25 ILE B CA 1
ATOM 1298 C C . ILE B 1 25 ? -1.867 6.43 7.168 1 98.81 25 ILE B C 1
ATOM 1300 O O . ILE B 1 25 ? -2.662 7.281 7.57 1 98.81 25 ILE B O 1
ATOM 1304 N N . TYR B 1 26 ? -2.152 5.539 6.215 1 98.5 26 TYR B N 1
ATOM 1305 C CA . TYR B 1 26 ? -3.488 5.434 5.641 1 98.5 26 TYR B CA 1
ATOM 1306 C C . TYR B 1 26 ? -4.531 5.203 6.727 1 98.5 26 TYR B C 1
ATOM 1308 O O . TYR B 1 26 ? -5.598 5.82 6.711 1 98.5 26 TYR B O 1
ATOM 1316 N N . GLU B 1 27 ? -4.266 4.414 7.676 1 97.5 27 GLU B N 1
ATOM 1317 C CA . GLU B 1 27 ? -5.188 4.062 8.75 1 97.5 27 GLU B CA 1
ATOM 1318 C C . GLU B 1 27 ? -5.473 5.266 9.648 1 97.5 27 GLU B C 1
ATOM 1320 O O . GLU B 1 27 ? -6.57 5.391 10.195 1 97.5 27 GLU B O 1
ATOM 1325 N N . VAL B 1 28 ? -4.484 6.113 9.727 1 98.44 28 VAL B N 1
ATOM 1326 C CA . VAL B 1 28 ? -4.625 7.254 10.625 1 98.44 28 VAL B CA 1
ATOM 1327 C C . VAL B 1 28 ? -5.258 8.422 9.875 1 98.44 28 VAL B C 1
ATOM 1329 O O . VAL B 1 28 ? -6.141 9.102 10.398 1 98.44 28 VAL B O 1
ATOM 1332 N N . CYS B 1 29 ? -4.891 8.633 8.641 1 98.69 29 CYS B N 1
ATOM 1333 C CA . CYS B 1 29 ? -5.102 9.938 8.016 1 98.69 29 CYS B CA 1
ATOM 1334 C C . CYS B 1 29 ? -6.238 9.875 7 1 98.69 29 CYS B C 1
ATOM 1336 O O . CYS B 1 29 ? -6.801 10.906 6.629 1 98.69 29 CYS B O 1
ATOM 1338 N N . ASN B 1 30 ? -6.531 8.68 6.41 1 97.69 30 ASN B N 1
ATOM 1339 C CA . ASN B 1 30 ? -7.578 8.57 5.402 1 97.69 30 ASN B CA 1
ATOM 1340 C C . ASN B 1 30 ? -8.953 8.867 5.992 1 97.69 30 ASN B C 1
ATOM 1342 O O . ASN B 1 30 ? -9.32 8.328 7.039 1 97.69 30 ASN B O 1
ATOM 1346 N N . ASP B 1 31 ? -9.703 9.773 5.32 1 96.5 31 ASP B N 1
ATOM 1347 C CA . ASP B 1 31 ? -11.031 10.219 5.715 1 96.5 31 ASP B CA 1
ATOM 1348 C C . ASP B 1 31 ? -10.984 11.039 7 1 96.5 31 ASP B C 1
ATOM 1350 O O . ASP B 1 31 ? -11.984 11.156 7.711 1 96.5 31 ASP B O 1
ATOM 1354 N N . CYS B 1 32 ? -9.812 11.539 7.508 1 98.06 32 CYS B N 1
ATOM 1355 C CA . CYS B 1 32 ? -9.633 12.43 8.656 1 98.06 32 CYS B CA 1
ATOM 1356 C C . CYS B 1 32 ? -8.891 13.695 8.25 1 98.06 32 CYS B C 1
ATOM 1358 O O . CYS B 1 32 ? -9.516 14.719 7.953 1 98.06 32 CYS B O 1
ATOM 1360 N N . GLN B 1 33 ? -7.598 13.578 7.984 1 98.69 33 GLN B N 1
ATOM 1361 C CA . GLN B 1 33 ? -6.848 14.727 7.492 1 98.69 33 GLN B CA 1
ATOM 1362 C C . GLN B 1 33 ? -7.07 14.93 6 1 98.69 33 GLN B C 1
ATOM 1364 O O . GLN B 1 33 ? -7.043 16.062 5.512 1 98.69 33 GLN B O 1
ATOM 1369 N N . PHE B 1 34 ? -7.324 13.844 5.348 1 98.56 34 PHE B N 1
ATOM 1370 C CA . PHE B 1 34 ? -7.613 13.859 3.916 1 98.56 34 PHE B CA 1
ATOM 1371 C C . PHE B 1 34 ? -9.008 13.312 3.639 1 98.56 34 PHE B C 1
ATOM 1373 O O . PHE B 1 34 ? -9.555 12.555 4.445 1 98.56 34 PHE B O 1
ATOM 1380 N N . GLY B 1 35 ? -9.602 13.789 2.514 1 97.44 35 GLY B N 1
ATOM 1381 C CA . GLY B 1 35 ? -10.789 13.086 2.053 1 97.44 35 GLY B CA 1
ATOM 1382 C C . GLY B 1 35 ? -10.547 11.609 1.791 1 97.44 35 GLY B C 1
ATOM 1383 O O . GLY B 1 35 ? -9.398 11.164 1.765 1 97.44 35 GLY B O 1
ATOM 1384 N N . HIS B 1 36 ? -11.602 10.898 1.637 1 95.62 36 HIS B N 1
ATOM 1385 C CA . HIS B 1 36 ? -11.477 9.461 1.422 1 95.62 36 HIS B CA 1
ATOM 1386 C C . HIS B 1 36 ? -10.766 9.164 0.108 1 95.62 36 HIS B C 1
ATOM 1388 O O . HIS B 1 36 ? -11.156 9.68 -0.944 1 95.62 36 HIS B O 1
ATOM 1394 N N . LEU B 1 37 ? -9.758 8.367 0.138 1 96.38 37 LEU B N 1
ATOM 1395 C CA . LEU B 1 37 ? -9.031 7.816 -1 1 96.38 37 LEU B CA 1
ATOM 1396 C C . LEU B 1 37 ? -9 6.293 -0.939 1 96.38 37 LEU B C 1
ATOM 1398 O O . LEU B 1 37 ? -8.992 5.711 0.148 1 96.38 37 LEU B O 1
ATOM 1402 N N . SER B 1 38 ? -9 5.68 -2.07 1 96.25 38 SER B N 1
ATOM 1403 C CA . SER B 1 38 ? -8.656 4.258 -2.082 1 96.25 38 SER B CA 1
ATOM 1404 C C . SER B 1 38 ? -7.23 4.031 -1.602 1 96.25 38 SER B C 1
ATOM 1406 O O . SER B 1 38 ? -6.402 4.949 -1.637 1 96.25 38 SER B O 1
ATOM 1408 N N . GLY B 1 39 ? -6.938 2.826 -1.14 1 97.31 39 GLY B N 1
ATOM 1409 C CA . GLY B 1 39 ? -5.586 2.49 -0.725 1 97.31 39 GLY B CA 1
ATOM 1410 C C . GLY B 1 39 ? -4.547 2.777 -1.792 1 97.31 39 GLY B C 1
ATOM 1411 O O . GLY B 1 39 ? -3.498 3.359 -1.504 1 97.31 39 GLY B O 1
ATOM 1412 N N . SER B 1 40 ? -4.871 2.42 -3.035 1 97.44 40 SER B N 1
ATOM 1413 C CA . SER B 1 40 ? -3.947 2.633 -4.145 1 97.44 40 SER B CA 1
ATOM 1414 C C . SER B 1 40 ? -3.699 4.117 -4.383 1 97.44 40 SER B C 1
ATOM 1416 O O . SER B 1 40 ? -2.557 4.543 -4.566 1 97.44 40 SER B O 1
ATOM 1418 N N . ASP B 1 41 ? -4.746 4.922 -4.336 1 96.81 41 ASP B N 1
ATOM 1419 C CA . ASP B 1 41 ? -4.594 6.363 -4.52 1 96.81 41 ASP B CA 1
ATOM 1420 C C . ASP B 1 41 ? -3.781 6.98 -3.383 1 96.81 41 ASP B C 1
ATOM 1422 O O . ASP B 1 41 ? -2.988 7.895 -3.605 1 96.81 41 ASP B O 1
ATOM 1426 N N . PHE B 1 42 ? -4.035 6.449 -2.211 1 98.12 42 PHE B N 1
ATOM 1427 C CA . PHE B 1 42 ? -3.305 7.012 -1.079 1 98.12 42 PHE B CA 1
ATOM 1428 C C . PHE B 1 42 ? -1.813 6.719 -1.197 1 98.12 42 PHE B C 1
ATOM 1430 O O . PHE B 1 42 ? -0.982 7.582 -0.917 1 98.12 42 PHE B O 1
ATOM 1437 N N . VAL B 1 43 ? -1.509 5.477 -1.572 1 98.31 43 VAL B N 1
ATOM 1438 C CA . VAL B 1 43 ? -0.109 5.105 -1.748 1 98.31 43 VAL B CA 1
ATOM 1439 C C . VAL B 1 43 ? 0.515 5.949 -2.857 1 98.31 43 VAL B C 1
ATOM 1441 O O . VAL B 1 43 ? 1.649 6.414 -2.729 1 98.31 43 VAL B O 1
ATOM 1444 N N . ASN B 1 44 ? -0.192 6.109 -3.947 1 96.94 44 ASN B N 1
ATOM 1445 C CA . ASN B 1 44 ? 0.275 6.996 -5.012 1 96.94 44 ASN B CA 1
ATOM 1446 C C . ASN B 1 44 ? 0.482 8.422 -4.504 1 96.94 44 ASN B C 1
ATOM 1448 O O . ASN B 1 44 ? 1.504 9.047 -4.793 1 96.94 44 ASN B O 1
ATOM 1452 N N . PHE B 1 45 ? -0.452 8.914 -3.721 1 97.75 45 PHE B N 1
ATOM 1453 C CA . PHE B 1 45 ? -0.39 10.25 -3.133 1 97.75 45 PHE B CA 1
ATOM 1454 C C . PHE B 1 45 ? 0.845 10.398 -2.252 1 97.75 45 PHE B C 1
ATOM 1456 O O . PHE B 1 45 ? 1.6 11.359 -2.389 1 97.75 45 PHE B O 1
ATOM 1463 N N . MET B 1 46 ? 1.06 9.398 -1.399 1 98.38 46 MET B N 1
ATOM 1464 C CA . MET B 1 46 ? 2.199 9.422 -0.488 1 98.38 46 MET B CA 1
ATOM 1465 C C . MET B 1 46 ? 3.516 9.398 -1.26 1 98.38 46 MET B C 1
ATOM 1467 O O . MET B 1 46 ? 4.531 9.898 -0.776 1 98.38 46 MET B O 1
ATOM 1471 N N . ASN B 1 47 ? 3.414 8.883 -2.461 1 97.81 47 ASN B N 1
ATOM 1472 C CA . ASN B 1 47 ? 4.641 8.758 -3.242 1 97.81 47 ASN B CA 1
ATOM 1473 C C . ASN B 1 47 ? 4.668 9.742 -4.406 1 97.81 47 ASN B C 1
ATOM 1475 O O . ASN B 1 47 ? 5.391 9.539 -5.383 1 97.81 47 ASN B O 1
ATOM 1479 N N . LEU B 1 48 ? 3.842 10.703 -4.309 1 96.75 48 LEU B N 1
ATOM 1480 C CA . LEU B 1 48 ? 3.838 11.852 -5.207 1 96.75 48 LEU B CA 1
ATOM 1481 C C . LEU B 1 48 ? 3.566 11.414 -6.645 1 96.75 48 LEU B C 1
ATOM 1483 O O . LEU B 1 48 ? 4.16 11.953 -7.582 1 96.75 48 LEU B O 1
ATOM 1487 N N . LYS B 1 49 ? 2.779 10.414 -6.762 1 94.94 49 LYS B N 1
ATOM 1488 C CA . LYS B 1 49 ? 2.352 9.906 -8.062 1 94.94 49 LYS B CA 1
ATOM 1489 C C . LYS B 1 49 ? 0.907 10.305 -8.359 1 94.94 49 LYS B C 1
ATOM 1491 O O . LYS B 1 49 ? 0.176 10.719 -7.457 1 94.94 49 LYS B O 1
ATOM 1496 N N . PRO B 1 50 ? 0.527 10.234 -9.617 1 93.19 50 PRO B N 1
ATOM 1497 C CA . PRO B 1 50 ? -0.851 10.602 -9.945 1 93.19 50 PRO B CA 1
ATOM 1498 C C . PRO B 1 50 ? -1.884 9.711 -9.258 1 93.19 50 PRO B C 1
ATOM 1500 O O . PRO B 1 50 ? -1.666 8.508 -9.117 1 93.19 50 PRO B O 1
ATOM 1503 N N . THR B 1 51 ? -2.902 10.352 -8.812 1 94.12 51 THR B N 1
ATOM 1504 C CA . THR B 1 51 ? -4.039 9.648 -8.227 1 94.12 51 THR B CA 1
ATOM 1505 C C . THR B 1 51 ? -5.25 9.703 -9.156 1 94.12 51 THR B C 1
ATOM 1507 O O . THR B 1 51 ? -5.359 10.609 -9.984 1 94.12 51 THR B O 1
ATOM 1510 N N . VAL B 1 52 ? -6.043 8.734 -9.047 1 89.94 52 VAL B N 1
ATOM 1511 C CA . VAL B 1 52 ? -7.289 8.734 -9.812 1 89.94 52 VAL B CA 1
ATOM 1512 C C . VAL B 1 52 ? -8.242 9.781 -9.25 1 89.94 52 VAL B C 1
ATOM 1514 O O . VAL B 1 52 ? -8.797 10.594 -10 1 89.94 52 VAL B O 1
ATOM 1517 N N . GLN B 1 53 ? -8.445 9.75 -7.996 1 89.62 53 GLN B N 1
ATOM 1518 C CA . GLN B 1 53 ? -9.273 10.742 -7.324 1 89.62 53 GLN B CA 1
ATOM 1519 C C . GLN B 1 53 ? -8.43 11.938 -6.863 1 89.62 53 GLN B C 1
ATOM 1521 O O . GLN B 1 53 ? -7.301 11.766 -6.398 1 89.62 53 GLN B O 1
ATOM 1526 N N . PRO B 1 54 ? -9.039 13.086 -7.023 1 91.94 54 PRO B N 1
ATOM 1527 C CA . PRO B 1 54 ? -8.328 14.234 -6.453 1 91.94 54 PRO B CA 1
ATOM 1528 C C . PRO B 1 54 ? -8.188 14.148 -4.934 1 91.94 54 PRO B C 1
ATOM 1530 O O . PRO B 1 54 ? -9.102 13.688 -4.25 1 91.94 54 PRO B O 1
ATOM 1533 N N . VAL B 1 55 ? -7.094 14.594 -4.5 1 95.69 55 VAL B N 1
ATOM 1534 C CA . VAL B 1 55 ? -6.848 14.586 -3.062 1 95.69 55 VAL B CA 1
ATOM 1535 C C . VAL B 1 55 ? -7.348 15.891 -2.443 1 95.69 55 VAL B C 1
ATOM 1537 O O . VAL B 1 55 ? -7.039 16.969 -2.936 1 95.69 55 VAL B O 1
ATOM 1540 N N . THR B 1 56 ? -8.141 15.766 -1.47 1 97.31 56 THR B N 1
ATOM 1541 C CA . THR B 1 56 ? -8.648 16.922 -0.749 1 97.31 56 THR B CA 1
ATOM 1542 C C . THR B 1 56 ? -8.117 16.953 0.679 1 97.31 56 THR B C 1
ATOM 1544 O O . THR B 1 56 ? -8.18 15.953 1.394 1 97.31 56 THR B O 1
ATOM 1547 N N . VAL B 1 57 ? -7.586 18.078 1.035 1 98.19 57 VAL B N 1
ATOM 1548 C CA . VAL B 1 57 ? -7.199 18.312 2.422 1 98.19 57 VAL B CA 1
ATOM 1549 C C . VAL B 1 57 ? -8.406 18.828 3.213 1 98.19 57 VAL B C 1
ATOM 1551 O O . VAL B 1 57 ? -9.055 19.797 2.807 1 98.19 57 VAL B O 1
ATOM 1554 N N . ARG B 1 58 ? -8.695 18.203 4.277 1 98.25 58 ARG B N 1
ATOM 1555 C CA . ARG B 1 58 ? -9.852 18.609 5.062 1 98.25 58 ARG B CA 1
ATOM 1556 C C . ARG B 1 58 ? -9.586 19.922 5.781 1 98.25 58 ARG B C 1
ATOM 1558 O O . ARG B 1 58 ? -8.445 20.234 6.129 1 98.25 58 ARG B O 1
ATOM 1565 N N . PRO B 1 59 ? -10.703 20.688 6.012 1 97.38 59 PRO B N 1
ATOM 1566 C CA . PRO B 1 59 ? -10.539 21.969 6.684 1 97.38 59 PRO B CA 1
ATOM 1567 C C . PRO B 1 59 ? -9.898 21.844 8.062 1 97.38 59 PRO B C 1
ATOM 1569 O O . PRO B 1 59 ? -10.203 20.906 8.805 1 97.38 59 PRO B O 1
ATOM 1572 N N . LYS B 1 60 ? -8.938 22.781 8.367 1 96.62 60 LYS B N 1
ATOM 1573 C CA . LYS B 1 60 ? -8.32 22.938 9.68 1 96.62 60 LYS B CA 1
ATOM 1574 C C . LYS B 1 60 ? -7.395 21.766 10 1 96.62 60 LYS B C 1
ATOM 1576 O O . LYS B 1 60 ? -7.18 21.438 11.172 1 96.62 60 LYS B O 1
ATOM 1581 N N . GLU B 1 61 ? -6.926 21.125 8.961 1 98.31 61 GLU B N 1
ATOM 1582 C CA . GLU B 1 61 ? -6.09 19.953 9.203 1 98.31 61 GLU B CA 1
ATOM 1583 C C . GLU B 1 61 ? -4.633 20.234 8.836 1 98.31 61 GLU B C 1
ATOM 1585 O O . GLU B 1 61 ? -3.787 19.344 8.922 1 98.31 61 GLU B O 1
ATOM 1590 N N . ASN B 1 62 ? -4.305 21.406 8.469 1 98.19 62 ASN B N 1
ATOM 1591 C CA . ASN B 1 62 ? -2.963 21.75 8.008 1 98.19 62 ASN B CA 1
ATOM 1592 C C . ASN B 1 62 ? -1.914 21.453 9.078 1 98.19 62 ASN B C 1
ATOM 1594 O O . ASN B 1 62 ? -0.852 20.906 8.773 1 98.19 62 ASN B O 1
ATOM 1598 N N . LEU B 1 63 ? -2.244 21.781 10.273 1 98.06 63 LEU B N 1
ATOM 1599 C CA . LEU B 1 63 ? -1.311 21.594 11.383 1 98.06 63 LEU B CA 1
ATOM 1600 C C . LEU B 1 63 ? -0.943 20.109 11.539 1 98.06 63 LEU B C 1
ATOM 1602 O O . LEU B 1 63 ? 0.236 19.781 11.648 1 98.06 63 LEU B O 1
ATOM 1606 N N . ARG B 1 64 ? -1.9 19.281 11.539 1 98.62 64 ARG B N 1
ATOM 1607 C CA . ARG B 1 64 ? -1.684 17.844 11.703 1 98.62 64 ARG B CA 1
ATOM 1608 C C . ARG B 1 64 ? -0.953 17.266 10.5 1 98.62 64 ARG B C 1
ATOM 1610 O O . ARG B 1 64 ? -0.056 16.422 10.656 1 98.62 64 ARG B O 1
ATOM 1617 N N . ILE B 1 65 ? -1.298 17.734 9.367 1 98.81 65 ILE B N 1
ATOM 1618 C CA . ILE B 1 65 ? -0.617 17.297 8.156 1 98.81 65 ILE B CA 1
ATOM 1619 C C . ILE B 1 65 ? 0.859 17.672 8.219 1 98.81 65 ILE B C 1
ATOM 1621 O O . ILE B 1 65 ? 1.728 16.906 7.816 1 98.81 65 ILE B O 1
ATOM 1625 N N . CYS B 1 66 ? 1.139 18.828 8.781 1 98.75 66 CYS B N 1
ATOM 1626 C CA . CYS B 1 66 ? 2.529 19.25 8.93 1 98.75 66 CYS B CA 1
ATOM 1627 C C . CYS B 1 66 ? 3.307 18.266 9.797 1 98.75 66 CYS B C 1
ATOM 1629 O O . CYS B 1 66 ? 4.43 17.891 9.453 1 98.75 66 CYS B O 1
ATOM 1631 N N . TYR B 1 67 ? 2.711 17.828 10.836 1 98.88 67 TYR B N 1
ATOM 1632 C CA . TYR B 1 67 ? 3.41 16.891 11.703 1 98.88 67 TYR B CA 1
ATOM 1633 C C . TYR B 1 67 ? 3.594 15.547 11 1 98.88 67 TYR B C 1
ATOM 1635 O O . TYR B 1 67 ? 4.652 14.922 11.109 1 98.88 67 TYR B O 1
ATOM 1643 N N . MET B 1 68 ? 2.543 15.086 10.375 1 98.88 68 MET B N 1
ATOM 1644 C CA . MET B 1 68 ? 2.648 13.836 9.617 1 98.88 68 MET B CA 1
ATOM 1645 C C . MET B 1 68 ? 3.779 13.914 8.594 1 98.88 68 MET B C 1
ATOM 1647 O O . MET B 1 68 ? 4.578 12.984 8.477 1 98.88 68 MET B O 1
ATOM 1651 N N . VAL B 1 69 ? 3.861 15.008 7.867 1 98.88 69 VAL B N 1
ATOM 1652 C CA . VAL B 1 69 ? 4.887 15.211 6.848 1 98.88 69 VAL B CA 1
ATOM 1653 C C . VAL B 1 69 ? 6.27 15.211 7.496 1 98.88 69 VAL B C 1
ATOM 1655 O O . VAL B 1 69 ? 7.191 14.562 7 1 98.88 69 VAL B O 1
ATOM 1658 N N . LEU B 1 70 ? 6.387 15.938 8.617 1 98.81 70 LEU B N 1
ATOM 1659 C CA . LEU B 1 70 ? 7.648 15.938 9.344 1 98.81 70 LEU B CA 1
ATOM 1660 C C . LEU B 1 70 ? 8.055 14.523 9.734 1 98.81 70 LEU B C 1
ATOM 1662 O O . LEU B 1 70 ? 9.188 14.102 9.461 1 98.81 70 LEU B O 1
ATOM 1666 N N . SER B 1 71 ? 7.184 13.82 10.305 1 98.75 71 SER B N 1
ATOM 1667 C CA . SER B 1 71 ? 7.469 12.492 10.836 1 98.75 71 SER B CA 1
ATOM 1668 C C . SER B 1 71 ? 7.824 11.516 9.719 1 98.75 71 SER B C 1
ATOM 1670 O O . SER B 1 71 ? 8.797 10.766 9.836 1 98.75 71 SER B O 1
ATOM 1672 N N . VAL B 1 72 ? 7.066 11.5 8.648 1 98.81 72 VAL B N 1
ATOM 1673 C CA . VAL B 1 72 ? 7.32 10.609 7.52 1 98.81 72 VAL B CA 1
ATOM 1674 C C . VAL B 1 72 ? 8.648 10.969 6.863 1 98.81 72 VAL B C 1
ATOM 1676 O O . VAL B 1 72 ? 9.445 10.086 6.531 1 98.81 72 VAL B O 1
ATOM 1679 N N . SER B 1 73 ? 8.883 12.273 6.664 1 98.62 73 SER B N 1
ATOM 1680 C CA . SER B 1 73 ? 10.109 12.711 6.004 1 98.62 73 SER B CA 1
ATOM 1681 C C . SER B 1 73 ? 11.352 12.219 6.742 1 98.62 73 SER B C 1
ATOM 1683 O O . SER B 1 73 ? 12.375 11.93 6.125 1 98.62 73 SER B O 1
ATOM 1685 N N . GLN B 1 74 ? 11.25 12.07 8.016 1 98.31 74 GLN B N 1
ATOM 1686 C CA . GLN B 1 74 ? 12.383 11.664 8.844 1 98.31 74 GLN B CA 1
ATOM 1687 C C . GLN B 1 74 ? 12.672 10.18 8.688 1 98.31 74 GLN B C 1
ATOM 1689 O O . GLN B 1 74 ? 13.742 9.703 9.07 1 98.31 74 GLN B O 1
ATOM 1694 N N . THR B 1 75 ? 11.734 9.422 8.156 1 98.19 75 THR B N 1
ATOM 1695 C CA . THR B 1 75 ? 11.945 7.992 7.945 1 98.19 75 THR B CA 1
ATOM 1696 C C . THR B 1 75 ? 12.617 7.734 6.602 1 98.19 75 THR B C 1
ATOM 1698 O O . THR B 1 75 ? 13.102 6.629 6.344 1 98.19 75 THR B O 1
ATOM 1701 N N . VAL B 1 76 ? 12.648 8.672 5.699 1 97.38 76 VAL B N 1
ATOM 1702 C CA . VAL B 1 76 ? 13.156 8.531 4.34 1 97.38 76 VAL B CA 1
ATOM 1703 C C . VAL B 1 76 ? 14.664 8.781 4.328 1 97.38 76 VAL B C 1
ATOM 1705 O O . VAL B 1 76 ? 15.141 9.766 4.898 1 97.38 76 VAL B O 1
ATOM 1708 N N . LYS B 1 77 ? 15.367 7.812 3.734 1 95.31 77 LYS B N 1
ATOM 1709 C CA . LYS B 1 77 ? 16.812 7.965 3.574 1 95.31 77 LYS B CA 1
ATOM 1710 C C . LYS B 1 77 ? 17.188 8.055 2.1 1 95.31 77 LYS B C 1
ATOM 1712 O O . LYS B 1 77 ? 16.594 7.375 1.257 1 95.31 77 LYS B O 1
ATOM 1717 N N . PRO B 1 78 ? 18.234 8.82 1.78 1 96.5 78 PRO B N 1
ATOM 1718 C CA . PRO B 1 78 ? 18.953 9.703 2.686 1 96.5 78 PRO B CA 1
ATOM 1719 C C . PRO B 1 78 ? 18.125 10.906 3.133 1 96.5 78 PRO B C 1
ATOM 1721 O O . PRO B 1 78 ? 17.078 11.188 2.549 1 96.5 78 PRO B O 1
ATOM 1724 N N . ARG B 1 79 ? 18.531 11.648 4.082 1 96.5 79 ARG B N 1
ATOM 1725 C CA . ARG B 1 79 ? 17.797 12.742 4.711 1 96.5 79 ARG B CA 1
ATOM 1726 C C . ARG B 1 79 ? 17.375 13.781 3.678 1 96.5 79 ARG B C 1
ATOM 1728 O O . ARG B 1 79 ? 16.281 14.336 3.762 1 96.5 79 ARG B O 1
ATOM 1735 N N . GLU B 1 80 ? 18.203 14.047 2.713 1 96.81 80 GLU B N 1
ATOM 1736 C CA . GLU B 1 80 ? 17.906 15.039 1.678 1 96.81 80 GLU B CA 1
ATOM 1737 C C . GLU B 1 80 ? 16.703 14.625 0.849 1 96.81 80 GLU B C 1
ATOM 1739 O O . GLU B 1 80 ? 15.898 15.477 0.443 1 96.81 80 GLU B O 1
ATOM 1744 N N . ARG B 1 81 ? 16.562 13.383 0.637 1 96.75 81 ARG B N 1
ATOM 1745 C CA . ARG B 1 81 ? 15.414 12.875 -0.1 1 96.75 81 ARG B CA 1
ATOM 1746 C C . ARG B 1 81 ? 14.125 13.062 0.696 1 96.75 81 ARG B C 1
ATOM 1748 O O . ARG B 1 81 ? 13.078 13.375 0.127 1 96.75 81 ARG B O 1
ATOM 1755 N N . GLY B 1 82 ? 14.219 12.82 1.996 1 97.88 82 GLY B N 1
ATOM 1756 C CA . GLY B 1 82 ? 13.086 13.07 2.867 1 97.88 82 GLY B CA 1
ATOM 1757 C C . GLY B 1 82 ? 12.633 14.516 2.871 1 97.88 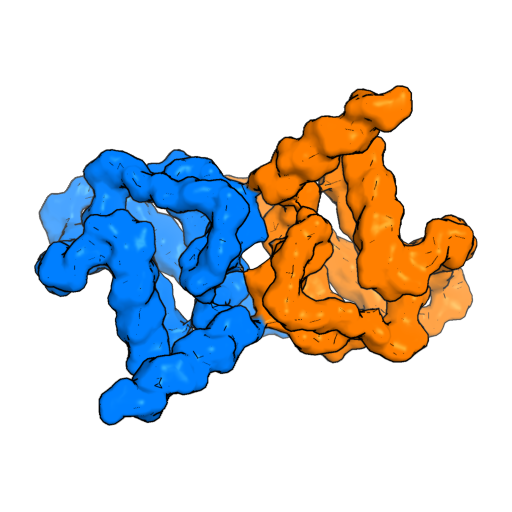82 GLY B C 1
ATOM 1758 O O . GLY B 1 82 ? 11.438 14.805 2.848 1 97.88 82 GLY B O 1
ATOM 1759 N N . LYS B 1 83 ? 13.57 15.383 2.852 1 97.5 83 LYS B N 1
ATOM 1760 C CA . LYS B 1 83 ? 13.266 16.812 2.836 1 97.5 83 LYS B CA 1
ATOM 1761 C C . LYS B 1 83 ? 12.586 17.219 1.53 1 97.5 83 LYS B C 1
ATOM 1763 O O . LYS B 1 83 ? 11.633 17.984 1.537 1 97.5 83 LYS B O 1
ATOM 1768 N N . GLN B 1 84 ? 13.141 16.734 0.469 1 97.44 84 GLN B N 1
ATOM 1769 C CA . GLN B 1 84 ? 12.539 17.031 -0.83 1 97.44 84 GLN B CA 1
ATOM 1770 C C . GLN B 1 84 ? 11.125 16.469 -0.928 1 97.44 84 GLN B C 1
ATOM 1772 O O . GLN B 1 84 ? 10.227 17.141 -1.437 1 97.44 84 GLN B O 1
ATOM 1777 N N . TRP B 1 85 ? 11.008 15.258 -0.494 1 98 85 TRP B N 1
ATOM 1778 C CA . TRP B 1 85 ? 9.68 14.656 -0.461 1 98 85 TRP B CA 1
ATOM 1779 C C . TRP B 1 85 ? 8.695 15.547 0.304 1 98 85 TRP B C 1
ATOM 1781 O O . TRP B 1 85 ? 7.574 15.773 -0.15 1 98 85 TRP B O 1
ATOM 1791 N N . ALA B 1 86 ? 9.125 15.992 1.485 1 98.5 86 ALA B N 1
ATOM 1792 C CA . ALA B 1 86 ? 8.266 16.828 2.328 1 98.5 86 ALA B CA 1
ATOM 1793 C C . ALA B 1 86 ? 7.812 18.078 1.584 1 98.5 86 ALA B C 1
ATOM 1795 O O . ALA B 1 86 ? 6.629 18.422 1.604 1 98.5 86 ALA B O 1
ATOM 1796 N N . GLU B 1 87 ? 8.703 18.719 0.929 1 98.12 87 GLU B N 1
ATOM 1797 C CA . GLU B 1 87 ? 8.391 19.953 0.21 1 98.12 87 GLU B CA 1
ATOM 1798 C C . GLU B 1 87 ? 7.395 19.688 -0.919 1 98.12 87 GLU B C 1
ATOM 1800 O O . GLU B 1 87 ? 6.418 20.422 -1.074 1 98.12 87 GLU B O 1
ATOM 1805 N N . ASP B 1 88 ? 7.613 18.688 -1.682 1 97.94 88 ASP B N 1
ATOM 1806 C CA . ASP B 1 88 ? 6.73 18.344 -2.793 1 97.94 88 ASP B CA 1
ATOM 1807 C C . ASP B 1 88 ? 5.352 17.922 -2.289 1 97.94 88 ASP B C 1
ATOM 1809 O O . ASP B 1 88 ? 4.332 18.266 -2.902 1 97.94 88 ASP B O 1
ATOM 1813 N N . PHE B 1 89 ? 5.344 17.188 -1.155 1 98.5 89 PHE B N 1
ATOM 1814 C CA . PHE B 1 89 ? 4.082 16.719 -0.594 1 98.5 89 PHE B CA 1
ATOM 1815 C C . PHE B 1 89 ? 3.25 17.891 -0.078 1 98.5 89 PHE B C 1
ATOM 1817 O O . PHE B 1 89 ? 2.037 17.938 -0.298 1 98.5 89 PHE B O 1
ATOM 1824 N N . LEU B 1 90 ? 3.9 18.781 0.572 1 98.69 90 LEU B N 1
ATOM 1825 C CA . LEU B 1 90 ? 3.223 19.969 1.075 1 98.69 90 LEU B CA 1
ATOM 1826 C C . LEU B 1 90 ? 2.617 20.781 -0.069 1 98.69 90 LEU B C 1
ATOM 1828 O O . LEU B 1 90 ? 1.493 21.281 0.041 1 98.69 90 LEU B O 1
ATOM 1832 N N . GLN B 1 91 ? 3.363 20.922 -1.12 1 98.06 91 GLN B N 1
ATOM 1833 C CA . GLN B 1 91 ? 2.854 21.625 -2.291 1 98.06 91 GLN B CA 1
ATOM 1834 C C . GLN B 1 91 ? 1.573 20.969 -2.811 1 98.06 91 GLN B C 1
ATOM 1836 O O . GLN B 1 91 ? 0.617 21.672 -3.16 1 98.06 91 GLN B O 1
ATOM 1841 N N . ARG B 1 92 ? 1.568 19.656 -2.816 1 97.31 92 ARG B N 1
ATOM 1842 C CA . ARG B 1 92 ? 0.391 18.922 -3.271 1 97.31 92 ARG B CA 1
ATOM 1843 C C . ARG B 1 92 ? -0.791 19.156 -2.336 1 97.31 92 ARG B C 1
ATOM 1845 O O . ARG B 1 92 ? -1.946 19.109 -2.764 1 97.31 92 ARG B O 1
ATOM 1852 N N . CYS B 1 93 ? -0.482 19.406 -1.082 1 98.12 93 CYS B N 1
ATOM 1853 C CA . CYS B 1 93 ? -1.523 19.625 -0.083 1 98.12 93 CYS B CA 1
ATOM 1854 C C . CYS B 1 93 ? -1.965 21.078 -0.054 1 98.12 93 CYS B C 1
ATOM 1856 O O . CYS B 1 93 ? -2.916 21.438 0.647 1 98.12 93 CYS B O 1
ATOM 1858 N N . GLY B 1 94 ? -1.295 21.938 -0.776 1 97.69 94 GLY B N 1
ATOM 1859 C CA . GLY B 1 94 ? -1.586 23.359 -0.735 1 97.69 94 GLY B CA 1
ATOM 1860 C C . GLY B 1 94 ? -1.12 24.031 0.545 1 97.69 94 GLY B C 1
ATOM 1861 O O . GLY B 1 94 ? -1.71 25.016 0.986 1 97.69 94 GLY B O 1
ATOM 1862 N N . ILE B 1 95 ? -0.186 23.453 1.187 1 98.38 95 ILE B N 1
ATOM 1863 C CA . ILE B 1 95 ? 0.375 24.016 2.412 1 98.38 95 ILE B CA 1
ATOM 1864 C C . ILE B 1 95 ? 1.729 24.656 2.113 1 98.38 95 ILE B C 1
ATOM 1866 O O . ILE B 1 95 ? 2.605 24.031 1.52 1 98.38 95 ILE B O 1
ATOM 1870 N N . SER B 1 96 ? 1.944 25.844 2.502 1 97.94 96 SER B N 1
ATOM 1871 C CA . SER B 1 96 ? 3.18 26.562 2.191 1 97.94 96 SER B CA 1
ATOM 1872 C C . SER B 1 96 ? 4.336 26.062 3.049 1 97.94 96 SER B C 1
ATOM 1874 O O . SER B 1 96 ? 4.129 25.609 4.176 1 97.94 96 SER B O 1
ATOM 1876 N N . LYS B 1 97 ? 5.496 26.203 2.512 1 97.25 97 LYS B N 1
ATOM 1877 C CA . LYS B 1 97 ? 6.703 25.859 3.26 1 97.25 97 LYS B CA 1
ATOM 1878 C C . LYS B 1 97 ? 6.84 26.734 4.508 1 97.25 97 LYS B C 1
ATOM 1880 O O . LYS B 1 97 ? 7.273 26.25 5.559 1 97.25 97 LYS B O 1
ATOM 1885 N N . SER B 1 98 ? 6.551 27.953 4.375 1 97.88 98 SER B N 1
ATOM 1886 C CA . SER B 1 98 ? 6.625 28.859 5.52 1 97.88 98 SER B CA 1
ATOM 1887 C C . SER B 1 98 ? 5.711 28.391 6.652 1 97.88 98 SER B C 1
ATOM 1889 O O . SER B 1 98 ? 6.109 28.391 7.816 1 97.88 98 SER B O 1
ATOM 1891 N N . TYR B 1 99 ? 4.508 28.078 6.332 1 98.19 99 TYR B N 1
ATOM 1892 C CA . TYR B 1 99 ? 3.582 27.547 7.324 1 98.19 99 TYR B CA 1
ATOM 1893 C C . TYR B 1 99 ? 4.141 26.281 7.965 1 98.19 99 TYR B C 1
ATOM 1895 O O . TYR B 1 99 ? 4.113 26.141 9.188 1 98.19 99 TYR B O 1
ATOM 1903 N N . TYR B 1 100 ? 4.633 25.453 7.168 1 98.5 100 TYR B N 1
ATOM 1904 C CA . TYR B 1 100 ? 5.227 24.203 7.629 1 98.5 100 TYR B CA 1
ATOM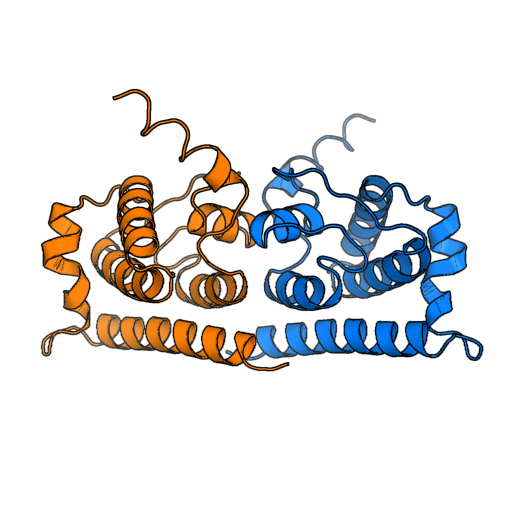 1905 C C . TYR B 1 100 ? 6.379 24.469 8.586 1 98.5 100 TYR B C 1
ATOM 1907 O O . TYR B 1 100 ? 6.457 23.859 9.656 1 98.5 100 TYR B O 1
ATOM 1915 N N . ASP B 1 101 ? 7.277 25.281 8.242 1 98 101 ASP B N 1
ATOM 1916 C CA . ASP B 1 101 ? 8.453 25.562 9.062 1 98 101 ASP B CA 1
ATOM 1917 C C . ASP B 1 101 ? 8.055 26.125 10.422 1 98 101 ASP B C 1
ATOM 1919 O O . ASP B 1 101 ? 8.719 25.859 11.43 1 98 101 ASP B O 1
ATOM 1923 N N . LYS B 1 102 ? 7.02 26.828 10.461 1 97.31 102 LYS B N 1
ATOM 1924 C CA . LYS B 1 102 ? 6.57 27.484 11.695 1 97.31 102 LYS B CA 1
ATOM 1925 C C . LYS B 1 102 ? 5.781 26.516 12.57 1 97.31 102 LYS B C 1
ATOM 1927 O O . LYS B 1 102 ? 5.797 26.625 13.797 1 97.31 102 LYS B O 1
ATOM 1932 N N . HIS B 1 103 ? 5.082 25.5 11.938 1 96.94 103 HIS B N 1
ATOM 1933 C CA . HIS B 1 103 ? 4.027 24.844 12.688 1 96.94 103 HIS B CA 1
ATOM 1934 C C . HIS B 1 103 ? 4.262 23.328 12.758 1 96.94 103 HIS B C 1
ATOM 1936 O O . HIS B 1 103 ? 3.529 22.625 13.445 1 96.94 103 HIS B O 1
ATOM 1942 N N . ARG B 1 104 ? 5.23 22.75 12.148 1 95.62 104 ARG B N 1
ATOM 1943 C CA . ARG B 1 104 ? 5.422 21.312 11.992 1 95.62 104 ARG B CA 1
ATOM 1944 C C . ARG B 1 104 ? 5.578 20.625 13.344 1 95.62 104 ARG B C 1
ATOM 1946 O O . ARG B 1 104 ? 5.316 19.438 13.477 1 95.62 104 ARG B O 1
ATOM 1953 N N . ASN B 1 105 ? 5.953 21.391 14.398 1 95.69 105 ASN B N 1
ATOM 1954 C CA . ASN B 1 105 ? 6.16 20.797 15.711 1 95.69 105 ASN B CA 1
ATOM 1955 C C . ASN B 1 105 ? 5.09 21.25 16.703 1 95.69 105 ASN B C 1
ATOM 1957 O O . ASN B 1 105 ? 5.191 20.969 17.906 1 95.69 105 ASN B O 1
ATOM 1961 N N . ASP B 1 106 ? 4.082 21.891 16.234 1 95.25 106 ASP B N 1
ATOM 1962 C CA . ASP B 1 106 ? 3.105 22.484 17.141 1 95.25 106 ASP B CA 1
ATOM 1963 C C . ASP B 1 106 ? 2.363 21.406 17.922 1 95.25 106 ASP B C 1
ATOM 1965 O O . ASP B 1 106 ? 1.984 21.625 19.078 1 95.25 106 ASP B O 1
ATOM 1969 N N . VAL B 1 107 ? 2.111 20.281 17.328 1 95.56 107 VAL B N 1
ATOM 1970 C CA . VAL B 1 107 ? 1.373 19.219 18 1 95.56 107 VAL B CA 1
ATOM 1971 C C . VAL B 1 107 ? 2.213 18.641 19.141 1 95.56 107 VAL B C 1
ATOM 1973 O O . VAL B 1 107 ? 1.69 17.938 20.016 1 95.56 107 VAL B O 1
ATOM 1976 N N . CYS B 1 108 ? 3.475 18.953 19.156 1 95 108 CYS B N 1
ATOM 1977 C CA . CYS B 1 108 ? 4.395 18.453 20.172 1 95 108 CYS B CA 1
ATOM 1978 C C . CYS B 1 108 ? 4.531 19.453 21.328 1 95 108 CYS B C 1
ATOM 1980 O O . CYS B 1 108 ? 5.172 19.141 22.328 1 95 108 CYS B O 1
ATOM 1982 N N . ALA B 1 109 ? 3.971 20.562 21.203 1 92.62 109 ALA B N 1
ATOM 1983 C CA . ALA B 1 109 ? 4.109 21.609 22.203 1 92.62 109 ALA B CA 1
ATOM 1984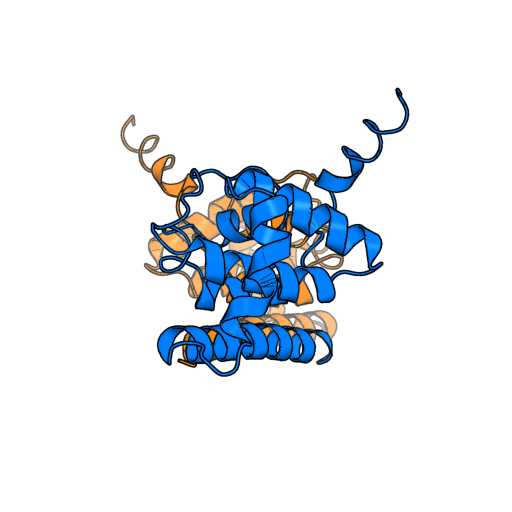 C C . ALA B 1 109 ? 3.402 21.234 23.5 1 92.62 109 ALA B C 1
ATOM 1986 O O . ALA B 1 109 ? 2.43 20.469 23.484 1 92.62 109 ALA B O 1
ATOM 1987 N N . GLN B 1 110 ? 3.828 21.719 24.594 1 90.94 110 GLN B N 1
ATOM 1988 C CA . GLN B 1 110 ? 3.24 21.469 25.906 1 90.94 110 GLN B CA 1
ATOM 1989 C C . GLN B 1 110 ? 1.783 21.922 25.953 1 90.94 110 GLN B C 1
ATOM 1991 O O . GLN B 1 110 ? 0.952 21.297 26.609 1 90.94 110 GLN B O 1
ATOM 1996 N N . GLY B 1 111 ? 1.405 22.922 25.312 1 91.75 111 GLY B N 1
ATOM 1997 C CA . GLY B 1 111 ? 0.059 23.484 25.312 1 91.75 111 GLY B CA 1
ATOM 1998 C C . GLY B 1 111 ? -0.824 22.922 24.219 1 91.75 111 GLY B C 1
ATOM 1999 O O . GLY B 1 111 ? -1.93 23.422 23.984 1 91.75 111 GLY B O 1
ATOM 2000 N N . ALA B 1 112 ? -0.331 21.891 23.609 1 93.38 112 ALA B N 1
ATOM 2001 C CA . ALA B 1 112 ? -1.136 21.281 22.547 1 93.38 112 ALA B CA 1
ATOM 2002 C C . ALA B 1 112 ? -2.436 20.703 23.109 1 93.38 112 ALA B C 1
ATOM 2004 O O . ALA B 1 112 ? -2.461 20.188 24.219 1 93.38 112 ALA B O 1
ATOM 2005 N N . THR B 1 113 ? -3.549 20.75 22.312 1 95.56 113 THR B N 1
ATOM 2006 C CA . THR B 1 113 ? -4.84 20.203 22.719 1 95.56 113 THR B CA 1
ATOM 2007 C C . THR B 1 113 ? -4.762 18.688 22.859 1 95.56 113 THR B C 1
ATOM 2009 O O . THR B 1 113 ? -3.832 18.062 22.344 1 95.56 113 THR B O 1
ATOM 2012 N N . ARG B 1 114 ? -5.707 18.109 23.516 1 96.06 114 ARG B N 1
ATOM 2013 C CA . ARG B 1 114 ? -5.785 16.672 23.672 1 96.06 114 ARG B CA 1
ATOM 2014 C C . ARG B 1 114 ? -5.875 15.977 22.312 1 96.06 114 ARG B C 1
ATOM 2016 O O . ARG B 1 114 ? -5.219 14.961 22.078 1 96.06 114 ARG B O 1
ATOM 2023 N N . GLU B 1 115 ? -6.699 16.547 21.406 1 96.25 115 GLU B N 1
ATOM 2024 C CA . GLU B 1 115 ? -6.883 15.984 20.062 1 96.25 115 GLU B CA 1
ATOM 2025 C C . GLU B 1 115 ? -5.562 15.938 19.297 1 96.25 115 GLU B C 1
ATOM 2027 O O . GLU B 1 115 ? -5.258 14.953 18.625 1 96.25 115 GLU B O 1
ATOM 2032 N N . ASN B 1 116 ? -4.805 16.969 19.438 1 97.56 116 ASN B N 1
ATOM 2033 C CA . ASN B 1 116 ? -3.514 17.031 18.766 1 97.56 116 ASN B CA 1
ATOM 2034 C C . ASN B 1 116 ? -2.51 16.062 19.391 1 97.56 116 ASN B C 1
ATOM 2036 O O . ASN B 1 116 ? -1.714 15.453 18.672 1 97.56 116 ASN B O 1
ATOM 2040 N N . ARG B 1 117 ? -2.539 15.867 20.656 1 97.38 117 ARG B N 1
ATOM 2041 C CA . ARG B 1 117 ? -1.66 14.914 21.328 1 97.38 117 ARG B CA 1
ATOM 2042 C C . ARG B 1 117 ? -1.985 13.484 20.906 1 97.38 117 ARG B C 1
ATOM 2044 O O . ARG B 1 117 ? -1.081 12.68 20.656 1 97.38 117 ARG B O 1
ATOM 2051 N N . GLU B 1 118 ? -3.201 13.227 20.844 1 97.62 118 GLU B N 1
ATOM 2052 C CA . GLU B 1 118 ? -3.633 11.898 20.422 1 97.62 118 GLU B CA 1
ATOM 2053 C C . GLU B 1 118 ? -3.266 11.633 18.969 1 97.62 118 GLU B C 1
ATOM 2055 O O . GLU B 1 118 ? -2.867 10.516 18.609 1 97.62 118 GLU B O 1
ATOM 2060 N N . TYR B 1 119 ? -3.4 12.695 18.203 1 98.44 119 TYR B N 1
ATOM 2061 C CA . TYR B 1 119 ? -3 12.578 16.812 1 98.44 119 TYR B CA 1
ATOM 2062 C C . TYR B 1 119 ? -1.506 12.297 16.688 1 98.44 119 TYR B C 1
ATOM 2064 O O . TYR B 1 119 ? -1.089 11.422 15.938 1 98.44 119 TYR B O 1
ATOM 2072 N N . ARG B 1 120 ? -0.762 13.008 17.375 1 98.5 120 ARG B N 1
ATOM 2073 C CA . ARG B 1 120 ? 0.681 12.789 17.391 1 98.5 120 ARG B CA 1
ATOM 2074 C C . ARG B 1 120 ? 1.015 11.344 17.75 1 98.5 120 ARG B C 1
ATOM 2076 O O . ARG B 1 120 ? 1.825 10.703 17.062 1 98.5 120 ARG B O 1
ATOM 2083 N N . LYS B 1 121 ? 0.418 10.812 18.75 1 98.31 121 LYS B N 1
ATOM 2084 C CA . LYS B 1 121 ? 0.655 9.438 19.172 1 98.31 121 LYS B CA 1
ATOM 2085 C C . LYS B 1 121 ? 0.3 8.453 18.062 1 98.31 121 LYS B C 1
ATOM 2087 O O . LYS B 1 121 ? 0.998 7.457 17.875 1 98.31 121 LYS B O 1
ATOM 2092 N N . SER B 1 122 ? -0.765 8.734 17.406 1 98.62 122 SER B N 1
ATOM 2093 C CA . SER B 1 122 ? -1.21 7.863 16.312 1 98.62 122 SER B CA 1
ATOM 2094 C C . SER B 1 122 ? -0.185 7.812 15.195 1 98.62 122 SER B C 1
ATOM 2096 O O . SER B 1 122 ? 0.106 6.742 14.656 1 98.62 122 SER B O 1
ATOM 2098 N N . ILE B 1 123 ? 0.366 8.969 14.844 1 98.75 123 ILE B N 1
ATOM 2099 C CA . ILE B 1 123 ? 1.377 9.031 13.797 1 98.75 123 ILE B CA 1
ATOM 2100 C C . ILE B 1 123 ? 2.648 8.328 14.258 1 98.75 123 ILE B C 1
ATOM 2102 O O . ILE B 1 123 ? 3.234 7.535 13.516 1 98.75 123 ILE B O 1
ATOM 2106 N N . ASP B 1 124 ? 3.045 8.633 15.492 1 98.69 124 ASP B N 1
ATOM 2107 C CA . ASP B 1 124 ? 4.238 7.992 16.031 1 98.69 124 ASP B CA 1
ATOM 2108 C C . ASP B 1 124 ? 4.086 6.473 16.047 1 98.69 124 ASP B C 1
ATOM 2110 O O . ASP B 1 124 ? 5.023 5.746 15.711 1 98.69 124 ASP B O 1
ATOM 2114 N N . ASN B 1 125 ? 2.963 6.02 16.453 1 98.56 125 ASN B N 1
ATOM 2115 C CA . ASN B 1 125 ? 2.691 4.586 16.469 1 98.56 125 ASN B CA 1
ATOM 2116 C C . ASN B 1 125 ? 2.688 3.996 15.07 1 98.56 125 ASN B C 1
ATOM 2118 O O . ASN B 1 125 ? 3.148 2.873 14.859 1 98.56 125 ASN B O 1
ATOM 2122 N N . ALA B 1 126 ? 2.1 4.699 14.164 1 98.38 126 ALA B N 1
ATOM 2123 C CA . ALA B 1 126 ? 2.098 4.25 12.773 1 98.38 126 ALA B CA 1
ATOM 2124 C C . ALA B 1 126 ? 3.52 4.043 12.258 1 98.38 126 ALA B C 1
ATOM 2126 O O . ALA B 1 126 ? 3.814 3.029 11.625 1 98.38 126 ALA B O 1
ATOM 2127 N N . ILE B 1 127 ? 4.398 4.98 12.523 1 98.5 127 ILE B N 1
ATOM 2128 C CA . ILE B 1 127 ? 5.789 4.906 12.094 1 98.5 127 ILE B CA 1
ATOM 2129 C C . ILE B 1 127 ? 6.473 3.715 12.766 1 98.5 127 ILE B C 1
ATOM 2131 O O . ILE B 1 127 ? 7.219 2.975 12.117 1 98.5 127 ILE B O 1
ATOM 2135 N N . GLU B 1 128 ? 6.199 3.543 13.992 1 98.12 128 GLU B N 1
ATOM 2136 C CA . GLU B 1 128 ? 6.801 2.438 14.727 1 98.12 128 GLU B CA 1
ATOM 2137 C C . GLU B 1 128 ? 6.32 1.09 14.195 1 98.12 128 GLU B C 1
ATOM 2139 O O . GLU B 1 128 ? 7.109 0.154 14.055 1 98.12 128 GLU B O 1
ATOM 2144 N N . LYS B 1 129 ? 5.059 0.945 14.008 1 97.06 129 LYS B N 1
ATOM 2145 C CA . LYS B 1 129 ? 4.508 -0.285 13.445 1 97.06 129 LYS B CA 1
ATOM 2146 C C . LYS B 1 129 ? 5.137 -0.608 12.094 1 97.06 129 LYS B C 1
ATOM 2148 O O . LYS B 1 129 ? 5.469 -1.763 11.82 1 97.06 129 LYS B O 1
ATOM 2153 N N . ALA B 1 130 ? 5.254 0.419 11.289 1 97.69 130 ALA B N 1
ATOM 2154 C CA . ALA B 1 130 ? 5.875 0.225 9.984 1 97.69 130 ALA B CA 1
ATOM 2155 C C . ALA B 1 130 ? 7.32 -0.251 10.125 1 97.69 130 ALA B C 1
ATOM 2157 O O . ALA B 1 130 ? 7.758 -1.15 9.406 1 97.69 130 ALA B O 1
ATOM 2158 N N . ARG B 1 131 ? 8.031 0.322 11.016 1 97 131 ARG B N 1
ATOM 2159 C CA . ARG B 1 131 ? 9.422 -0.059 11.273 1 97 131 ARG B CA 1
ATOM 2160 C C . ARG B 1 131 ? 9.516 -1.514 11.719 1 97 131 ARG B C 1
ATOM 2162 O O . ARG B 1 131 ? 10.398 -2.248 11.273 1 97 131 ARG B O 1
ATOM 2169 N N . GLN B 1 132 ? 8.633 -1.913 12.547 1 95.31 132 GLN B N 1
ATOM 2170 C CA . GLN B 1 132 ? 8.633 -3.275 13.07 1 95.31 132 GLN B CA 1
ATOM 2171 C C . GLN B 1 132 ? 8.328 -4.289 11.969 1 95.31 132 GLN B C 1
ATOM 2173 O O . GLN B 1 132 ? 8.93 -5.363 11.922 1 95.31 132 GLN B O 1
ATOM 2178 N N . LEU B 1 133 ? 7.461 -3.914 11.164 1 93 133 LEU B N 1
ATOM 2179 C CA . LEU B 1 133 ? 7.082 -4.809 10.078 1 93 133 LEU B CA 1
ATOM 2180 C C . LEU B 1 133 ? 8.234 -4.992 9.094 1 93 133 LEU B C 1
ATOM 2182 O O . LEU B 1 133 ? 8.438 -6.086 8.562 1 93 133 LEU B O 1
ATOM 2186 N N . ASN B 1 134 ? 8.969 -3.986 8.852 1 89.69 134 ASN B N 1
ATOM 2187 C CA . ASN B 1 134 ? 10.086 -4.031 7.918 1 89.69 134 ASN B CA 1
ATOM 2188 C C . ASN B 1 134 ? 11.281 -4.785 8.508 1 89.69 134 ASN B C 1
ATOM 2190 O O . ASN B 1 134 ? 12.148 -5.246 7.773 1 89.69 134 ASN B O 1
ATOM 2194 N N . ARG B 1 135 ? 11.281 -4.844 9.766 1 83.25 135 ARG B N 1
ATOM 2195 C CA . ARG B 1 135 ? 12.391 -5.527 10.43 1 83.25 135 ARG B CA 1
ATOM 2196 C C . ARG B 1 135 ? 12.102 -7.016 10.586 1 83.25 135 ARG B C 1
ATOM 2198 O O . ARG B 1 135 ? 13.016 -7.812 10.789 1 83.25 135 ARG B O 1
ATOM 2205 N N . THR B 1 136 ? 10.781 -7.414 10.578 1 64.88 136 THR B N 1
ATOM 2206 C CA . THR B 1 136 ? 10.43 -8.82 10.766 1 64.88 136 THR B CA 1
ATOM 2207 C C . THR B 1 136 ? 10.617 -9.602 9.469 1 64.88 136 THR B C 1
ATOM 2209 O O . THR B 1 136 ? 9.938 -9.344 8.477 1 64.88 136 THR B O 1
ATOM 2212 N N . PRO B 1 137 ? 11.695 -10.539 9.375 1 53.31 137 PRO B N 1
ATOM 2213 C CA . PRO B 1 137 ? 11.914 -11.43 8.234 1 53.31 137 PRO B CA 1
ATOM 2214 C C . PRO B 1 137 ? 10.789 -12.453 8.055 1 53.31 137 PRO B C 1
ATOM 2216 O O . PRO B 1 137 ? 10.133 -12.828 9.031 1 53.31 137 PRO B O 1
#

Radius of gyration: 20.23 Å; Cα contacts (8 Å, |Δi|>4): 319; chains: 2; bounding box: 45×63×51 Å

Foldseek 3Di:
DVVVPPVVVVLQVDAQFDLLLLVLVCVQCAVNQKDHDDSVQSSCLLRVHDHPDQIAGDPPNLLLVLQLLVLRLPVGPPNVSSVVSSQSSCVSHVHDPVNSVVRNCVLVDPPHDPVSVVSNVSSVVSVVSSVVVVVPD/DVVVPPVVVVLQVDAQFDLLLLVLVCVQCAVNQKDHDDSVQSSCLLRVHDHPDQIAGDPPNLLLVLQLLVLRLVVGPPNVSSVVSSQSSCVSHVHDPVNSVVRNCVLVDPPHDPVSVVSNVSSVVSVVSSVVVVVDD

Sequence (274 aa):
MSDGILFKDTSAWMDTVDLALCLFIYEVCNDCQFGHLSGSDFVNFMNLKPTVQPVTVRPKENLRICYMVLSVSQTVKPRERGKQWAEDFLQRCGISKSYYDKHRNDVCAQGATRENREYRKSIDNAIEKARQLNRTPMSDGILFKDTSAWMDTVDLALCLFIYEVCNDCQFGHLSGSDFVNFMNLKPTVQPVTVRPKENLRICYMVLSVSQTVKPRERGKQWAEDFLQRCGISKSYYDKHRNDVCAQGATRENREYRKSIDNAIEKARQLNRTP